Protein AF-A0A5N5L6F2-F1 (afdb_monomer_lite)

Organism: NCBI:txid2182728

Secondary structure (DSSP, 8-state):
-HHHHHHHHHHHHHHHHHHHHHHHHHHIIIIIHHHHHHHHHHHTT---PPP-TTT-SHHHHHHHHHHHHHSPPP--TTSS-TTHHHHHHHHHHHHHHHHHTTTTS---HHHHHHHHHHHHHIIIIISS-HHHHHHHHHHHHHHHHHHHHHHHS-PPTTGGGT---HHHHHHHHHHHHHHHHHHHHHHHHHHHHHTTTTSSS----

Foldseek 3Di:
DPPVVVVVVVVVVVVVVVVVVVVVVLCCVPPVVVVVVQVVCVVVVNHDDDADAFPGCLVVVVVVVVVVVVDDDDDDPPPDDPVLVVLLVVLVVVLVVVVVVVPPHDDDVVVSVVLSVLQSCCCPVLVHGSVLCVLLVVLVVLLVVLVVVVSPDSDHPPVCVVPVDPSNVSNVVSVVVNVVSSVVSVVVVVVCVVVVVPPDDDPDD

InterPro domains:
  IPR001128 Cytochrome P450 [PF00067] (84-196)
  IPR036396 Cytochrome P450 superfamily [SSF48264] (39-197)
  IPR050665 Plant Cytochrome P450 Monooxygenases [PTHR24282] (82-197)

Structure (mmCIF, N/CA/C/O backbone):
data_AF-A0A5N5L6F2-F1
#
_entry.id   AF-A0A5N5L6F2-F1
#
loop_
_atom_site.group_PDB
_atom_site.id
_atom_site.type_symbol
_atom_site.label_atom_id
_atom_site.label_alt_id
_atom_site.label_comp_id
_atom_site.label_asym_id
_atom_site.label_entity_id
_atom_site.label_seq_id
_atom_site.pdbx_PDB_ins_code
_atom_site.Cartn_x
_atom_site.Cartn_y
_atom_site.Cartn_z
_atom_site.occupancy
_atom_site.B_iso_or_equiv
_atom_site.auth_seq_id
_atom_site.auth_comp_id
_atom_site.auth_asym_id
_atom_site.auth_atom_id
_atom_site.pdbx_PDB_model_num
ATOM 1 N N . MET A 1 1 ? 52.010 -8.680 -40.227 1.00 54.84 1 MET A N 1
ATOM 2 C CA . MET A 1 1 ? 50.644 -8.101 -40.242 1.00 54.84 1 MET A CA 1
ATOM 3 C C . MET A 1 1 ? 49.562 -8.990 -39.605 1.00 54.84 1 MET A C 1
ATOM 5 O O . MET A 1 1 ? 48.570 -8.438 -39.156 1.00 54.84 1 MET A O 1
ATOM 9 N N . GLY A 1 2 ? 49.727 -10.319 -39.483 1.00 62.59 2 GLY A N 1
ATOM 10 C CA . GLY A 1 2 ? 48.662 -11.212 -38.972 1.00 62.59 2 GLY A CA 1
ATOM 11 C C . GLY A 1 2 ? 48.321 -11.118 -37.472 1.00 62.59 2 GLY A C 1
ATOM 12 O O . GLY A 1 2 ? 47.179 -11.358 -37.095 1.00 62.59 2 GLY A O 1
ATOM 13 N N . PHE A 1 3 ? 49.266 -10.723 -36.609 1.00 67.12 3 PHE A N 1
ATOM 14 C CA . PHE A 1 3 ? 49.025 -10.667 -35.158 1.00 67.12 3 PHE A CA 1
ATOM 15 C C . PHE A 1 3 ? 48.042 -9.554 -34.759 1.00 67.12 3 PHE A C 1
ATOM 17 O O . PHE A 1 3 ? 47.128 -9.787 -33.974 1.00 67.12 3 PHE A O 1
ATOM 24 N N . GLN A 1 4 ? 48.169 -8.363 -35.353 1.00 70.88 4 GLN A N 1
ATOM 25 C CA . GLN A 1 4 ? 47.254 -7.253 -35.065 1.00 70.88 4 GLN A CA 1
ATOM 26 C C . GLN A 1 4 ? 45.842 -7.489 -35.626 1.00 70.88 4 GLN A C 1
ATOM 28 O O . GLN A 1 4 ? 44.869 -7.120 -34.975 1.00 70.88 4 GLN A O 1
ATOM 33 N N . GLY A 1 5 ? 45.713 -8.169 -36.772 1.00 76.56 5 GLY A N 1
ATOM 34 C CA . GLY A 1 5 ? 44.409 -8.514 -37.354 1.00 76.56 5 GLY A CA 1
ATOM 35 C C . GLY A 1 5 ? 43.570 -9.432 -36.457 1.00 76.56 5 GLY A C 1
ATOM 36 O O . GLY A 1 5 ? 42.387 -9.176 -36.252 1.00 76.56 5 GLY A O 1
ATOM 37 N N . ASN A 1 6 ? 44.186 -10.444 -35.842 1.00 79.62 6 ASN A N 1
ATOM 38 C CA . ASN A 1 6 ? 43.476 -11.378 -34.960 1.00 79.62 6 ASN A CA 1
ATOM 39 C C . ASN A 1 6 ? 43.003 -10.723 -33.655 1.00 79.62 6 ASN A C 1
ATOM 41 O O . ASN A 1 6 ? 41.899 -11.000 -33.190 1.00 79.62 6 ASN A O 1
ATOM 45 N N . VAL A 1 7 ? 43.802 -9.814 -33.087 1.00 84.56 7 VAL A N 1
ATOM 46 C CA . VAL A 1 7 ? 43.409 -9.054 -31.888 1.00 84.56 7 VAL A CA 1
ATOM 47 C C . VAL A 1 7 ? 42.187 -8.184 -32.181 1.00 84.56 7 VAL A C 1
ATOM 49 O O . VAL A 1 7 ? 41.238 -8.168 -31.401 1.00 84.56 7 VAL A O 1
ATOM 52 N N . ILE A 1 8 ? 42.166 -7.519 -33.337 1.00 85.69 8 ILE A N 1
ATOM 53 C CA . ILE A 1 8 ? 41.040 -6.682 -33.762 1.00 85.69 8 ILE A CA 1
ATOM 54 C C . ILE A 1 8 ? 39.755 -7.517 -33.898 1.00 85.69 8 ILE A C 1
ATOM 56 O O . ILE A 1 8 ? 38.715 -7.131 -33.365 1.00 85.69 8 ILE A O 1
ATOM 60 N N . VAL A 1 9 ? 39.824 -8.689 -34.535 1.00 87.56 9 VAL A N 1
ATOM 61 C CA . VAL A 1 9 ? 38.664 -9.584 -34.704 1.00 87.56 9 VAL A CA 1
ATOM 62 C C . VAL A 1 9 ? 38.099 -10.052 -33.357 1.00 87.56 9 VAL A C 1
ATOM 64 O O . VAL A 1 9 ? 36.882 -10.055 -33.174 1.00 87.56 9 VAL A O 1
ATOM 67 N N . LEU A 1 10 ? 38.953 -10.387 -32.385 1.00 88.50 10 LEU A N 1
ATOM 68 C CA . LEU A 1 10 ? 38.513 -10.800 -31.045 1.00 88.50 10 LEU A CA 1
ATOM 69 C C . LEU A 1 10 ? 37.846 -9.655 -30.263 1.00 88.50 10 LEU A C 1
ATOM 71 O O . LEU A 1 10 ? 36.840 -9.867 -29.578 1.00 88.50 10 LEU A O 1
ATOM 75 N N . LEU A 1 11 ? 38.360 -8.429 -30.394 1.00 88.69 11 LEU A N 1
ATOM 76 C CA . LEU A 1 11 ? 37.767 -7.249 -29.759 1.00 88.69 11 LEU A CA 1
ATOM 77 C C . LEU A 1 11 ? 36.388 -6.923 -30.350 1.00 88.69 11 LEU A C 1
ATOM 79 O O . LEU A 1 11 ? 35.429 -6.733 -29.605 1.00 88.69 11 LEU A O 1
ATOM 83 N N . PHE A 1 12 ? 36.246 -6.939 -31.677 1.00 89.69 12 PHE A N 1
ATOM 84 C CA . PHE A 1 12 ? 34.946 -6.725 -32.319 1.00 89.69 12 PHE A CA 1
ATOM 85 C C . PHE A 1 12 ? 33.952 -7.859 -32.043 1.00 89.69 12 PHE A C 1
ATOM 87 O O . PHE A 1 12 ? 32.769 -7.593 -31.823 1.00 89.69 12 PHE A O 1
ATOM 94 N N . GLY A 1 13 ? 34.420 -9.110 -31.996 1.00 90.38 13 GLY A N 1
ATOM 95 C CA . GLY A 1 13 ? 33.593 -10.266 -31.653 1.00 90.38 13 GLY A CA 1
ATOM 96 C C . GLY A 1 13 ? 33.036 -10.182 -30.231 1.00 90.38 13 GLY A C 1
ATOM 97 O O . GLY A 1 13 ? 31.830 -10.319 -30.027 1.00 90.38 13 GLY A O 1
ATOM 98 N N . SER A 1 14 ? 33.888 -9.882 -29.248 1.00 90.81 14 SER A N 1
ATOM 99 C CA . SER A 1 14 ? 33.457 -9.710 -27.852 1.00 90.81 14 SER A CA 1
ATOM 100 C C . SER A 1 14 ? 32.526 -8.506 -27.664 1.00 90.81 14 SER A C 1
ATOM 102 O O . SER A 1 14 ? 31.526 -8.620 -26.951 1.00 90.81 14 SER A O 1
ATOM 104 N N . LEU A 1 15 ? 32.773 -7.392 -28.365 1.00 92.81 15 LEU A N 1
ATOM 105 C CA . LEU A 1 15 ? 31.874 -6.236 -28.382 1.00 92.81 15 LEU A CA 1
ATOM 106 C C . LEU A 1 15 ? 30.501 -6.593 -28.975 1.00 92.81 15 LEU A C 1
ATOM 108 O O . LEU A 1 15 ? 29.476 -6.250 -28.388 1.00 92.81 15 LEU A O 1
ATOM 112 N N . CYS A 1 16 ? 30.458 -7.325 -30.093 1.00 92.25 16 CYS A N 1
ATOM 113 C CA . CYS A 1 16 ? 29.203 -7.786 -30.691 1.00 92.25 16 CYS A CA 1
ATOM 114 C C . CYS A 1 16 ? 28.422 -8.707 -29.750 1.00 92.25 16 CYS A C 1
ATOM 116 O O . CYS A 1 16 ? 27.218 -8.522 -29.584 1.00 92.25 16 CYS A O 1
ATOM 118 N N . ILE A 1 17 ? 29.088 -9.661 -29.092 1.00 92.12 17 ILE A N 1
ATOM 119 C CA . ILE A 1 17 ? 28.448 -10.555 -28.113 1.00 92.12 17 ILE A CA 1
ATOM 120 C C . ILE A 1 17 ? 27.887 -9.756 -26.926 1.00 92.12 17 ILE A C 1
ATOM 122 O O . ILE A 1 17 ? 26.776 -10.014 -26.463 1.00 92.12 17 ILE A O 1
ATOM 126 N N . TYR A 1 18 ? 28.611 -8.742 -26.448 1.00 92.75 18 TYR A N 1
ATOM 127 C CA . TYR A 1 18 ? 28.122 -7.865 -25.385 1.00 92.75 18 TYR A CA 1
ATOM 128 C C . TYR A 1 18 ? 26.887 -7.054 -25.824 1.00 92.75 18 TYR A C 1
ATOM 130 O O . TYR A 1 18 ? 25.905 -6.944 -25.080 1.00 92.75 18 TYR A O 1
ATOM 138 N N . LEU A 1 19 ? 26.887 -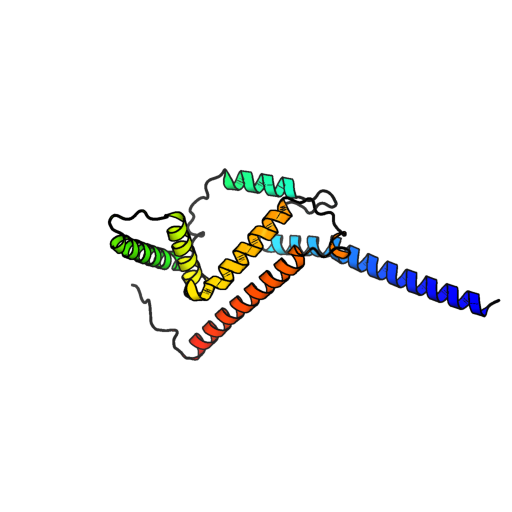6.521 -27.049 1.00 89.19 19 LEU A N 1
ATOM 139 C CA . LEU A 1 19 ? 25.753 -5.777 -27.605 1.00 89.19 19 LEU A CA 1
ATOM 140 C C . LEU A 1 19 ? 24.517 -6.664 -27.799 1.00 89.19 19 LEU A C 1
ATOM 142 O O . LEU A 1 19 ? 23.418 -6.271 -27.411 1.00 89.19 19 LEU A O 1
ATOM 146 N N . THR A 1 20 ? 24.674 -7.879 -28.322 1.00 89.38 20 THR A N 1
ATOM 147 C CA . THR A 1 20 ? 23.545 -8.809 -28.484 1.00 89.38 20 THR A CA 1
ATOM 148 C C . THR A 1 20 ? 22.993 -9.254 -27.132 1.00 89.38 20 THR A C 1
ATOM 150 O O . THR A 1 20 ? 21.780 -9.229 -26.928 1.00 89.38 20 THR A O 1
ATOM 153 N N . PHE A 1 21 ? 23.855 -9.560 -26.159 1.00 90.06 21 PHE A N 1
ATOM 154 C CA . PHE A 1 21 ? 23.428 -9.911 -24.804 1.00 90.06 21 PHE A CA 1
ATOM 155 C C . PHE A 1 21 ? 22.657 -8.774 -24.119 1.00 90.06 21 PHE A C 1
ATOM 157 O O . PHE A 1 21 ? 21.609 -8.993 -23.498 1.00 90.06 21 PHE A O 1
ATOM 164 N N . THR A 1 22 ? 23.145 -7.536 -24.238 1.00 81.75 22 THR A N 1
ATOM 165 C CA . THR A 1 22 ? 22.454 -6.369 -23.676 1.00 81.75 22 THR A CA 1
ATOM 166 C C . THR A 1 22 ? 21.123 -6.104 -24.379 1.00 81.75 22 THR A C 1
ATOM 168 O O . THR A 1 22 ? 20.143 -5.821 -23.684 1.00 81.75 22 THR A O 1
ATOM 171 N N . LEU A 1 23 ? 21.051 -6.267 -25.704 1.00 85.25 23 LEU A N 1
ATOM 172 C CA . LEU A 1 23 ? 19.820 -6.145 -26.488 1.00 85.25 23 LEU A CA 1
ATOM 173 C C . LEU A 1 23 ? 18.776 -7.184 -26.061 1.00 85.25 23 LEU A C 1
ATOM 175 O O . LEU A 1 23 ? 17.636 -6.818 -25.784 1.00 85.25 23 LEU A O 1
ATOM 179 N N . VAL A 1 24 ? 19.170 -8.452 -25.905 1.00 88.00 24 VAL A N 1
ATOM 180 C CA . VAL A 1 24 ? 18.284 -9.526 -25.425 1.00 88.00 24 VAL A CA 1
ATOM 181 C C . VAL A 1 24 ? 17.752 -9.213 -24.026 1.00 88.00 24 VAL A C 1
ATOM 183 O O . VAL A 1 24 ? 16.548 -9.313 -23.788 1.00 88.00 24 VAL A O 1
ATOM 186 N N . LYS A 1 25 ? 18.604 -8.749 -23.099 1.00 81.62 25 LYS A N 1
ATOM 187 C CA . LYS A 1 25 ? 18.148 -8.316 -21.764 1.00 81.62 25 LYS A CA 1
ATOM 188 C C . LYS A 1 25 ? 17.168 -7.146 -21.829 1.00 81.62 25 LYS A C 1
ATOM 190 O O . LYS A 1 25 ? 16.233 -7.093 -21.030 1.00 81.62 25 LYS A O 1
ATOM 195 N N . VAL A 1 26 ? 17.388 -6.194 -22.734 1.00 79.06 26 VAL A N 1
ATOM 196 C CA . VAL A 1 26 ? 16.489 -5.051 -22.932 1.00 79.06 26 VAL A CA 1
ATOM 197 C C . VAL A 1 26 ? 15.146 -5.518 -23.490 1.00 79.06 26 VAL A C 1
ATOM 199 O O . VAL A 1 26 ? 14.122 -5.157 -22.919 1.00 79.06 26 VAL A O 1
ATOM 202 N N . LEU A 1 27 ? 15.136 -6.375 -24.513 1.00 81.69 27 LEU A N 1
ATOM 203 C CA . LEU A 1 27 ? 13.916 -6.952 -25.085 1.00 81.69 27 LEU A CA 1
ATOM 204 C C . LEU A 1 27 ? 13.139 -7.782 -24.056 1.00 81.69 27 LEU A C 1
ATOM 206 O O . LEU A 1 27 ? 11.934 -7.602 -23.907 1.00 81.69 27 LEU A O 1
ATOM 210 N N . TYR A 1 28 ? 13.817 -8.618 -23.267 1.00 82.19 28 TYR A N 1
ATOM 211 C CA . TYR A 1 28 ? 13.185 -9.370 -22.180 1.00 82.19 28 TYR A CA 1
ATOM 212 C C . TYR A 1 28 ? 12.548 -8.438 -21.133 1.00 82.19 28 TYR A C 1
ATOM 214 O O . TYR A 1 28 ? 11.396 -8.612 -20.724 1.00 82.19 28 TYR A O 1
ATOM 222 N N . LYS A 1 29 ? 13.271 -7.395 -20.711 1.00 74.81 29 LYS A N 1
ATOM 223 C CA . LYS A 1 29 ? 12.763 -6.443 -19.717 1.00 74.81 29 LYS A CA 1
ATOM 224 C C . LYS A 1 29 ? 11.588 -5.616 -20.255 1.00 74.81 29 LYS A C 1
ATOM 226 O O . LYS A 1 29 ? 10.628 -5.401 -19.524 1.00 74.81 29 LYS A O 1
ATOM 231 N N . LEU A 1 30 ? 11.662 -5.164 -21.508 1.00 73.19 30 LEU A N 1
ATOM 232 C CA . LEU A 1 30 ? 10.665 -4.278 -22.117 1.00 73.19 30 LEU A CA 1
ATOM 233 C C . LEU A 1 30 ? 9.443 -5.005 -22.680 1.00 73.19 30 LEU A C 1
ATOM 235 O O . LEU A 1 30 ? 8.374 -4.412 -22.696 1.00 73.19 30 LEU A O 1
ATOM 239 N N . TRP A 1 31 ? 9.580 -6.250 -23.138 1.00 74.88 31 TRP A N 1
ATOM 240 C CA . TRP A 1 31 ? 8.502 -6.971 -23.821 1.00 74.88 31 TRP A CA 1
ATOM 241 C C . TRP A 1 31 ? 7.963 -8.133 -22.985 1.00 74.88 31 TRP A C 1
ATOM 243 O O . TRP A 1 31 ? 6.758 -8.242 -22.771 1.00 74.88 31 TRP A O 1
ATOM 253 N N . TRP A 1 32 ? 8.842 -8.983 -22.449 1.00 79.75 32 TRP A N 1
ATOM 254 C CA . TRP A 1 32 ? 8.415 -10.193 -21.737 1.00 79.75 32 TRP A CA 1
ATOM 255 C C . TRP A 1 32 ? 7.831 -9.890 -20.353 1.00 79.75 32 TRP A C 1
ATOM 257 O O . TRP A 1 32 ? 6.771 -10.394 -19.986 1.00 79.75 32 TRP A O 1
ATOM 267 N N . THR A 1 33 ? 8.507 -9.036 -19.582 1.00 80.38 33 THR A N 1
ATOM 268 C CA . THR A 1 33 ? 8.093 -8.672 -18.214 1.00 80.38 33 THR A CA 1
ATOM 269 C C . THR A 1 33 ? 6.681 -8.068 -18.142 1.00 80.38 33 THR A C 1
ATOM 271 O O . THR A 1 33 ? 5.890 -8.560 -17.332 1.00 80.38 33 THR A O 1
ATOM 274 N N . PRO A 1 34 ? 6.312 -7.057 -18.961 1.00 78.44 34 PRO A N 1
ATOM 275 C CA . PRO A 1 34 ? 4.969 -6.481 -18.895 1.00 78.44 34 PRO A CA 1
ATOM 276 C C . PRO A 1 34 ? 3.882 -7.466 -19.333 1.00 78.44 34 PRO A C 1
ATOM 278 O O . PRO A 1 34 ? 2.866 -7.560 -18.653 1.00 78.44 34 PRO A O 1
ATOM 281 N N . ILE A 1 35 ? 4.102 -8.251 -20.394 1.00 81.75 35 ILE A N 1
ATOM 282 C CA . ILE A 1 35 ? 3.116 -9.239 -20.867 1.00 81.75 35 ILE A CA 1
ATOM 283 C C . ILE A 1 35 ? 2.887 -10.327 -19.817 1.00 81.75 35 ILE A C 1
ATOM 285 O O . ILE A 1 35 ? 1.746 -10.678 -19.517 1.00 81.75 35 ILE A O 1
ATOM 289 N N . ARG A 1 36 ? 3.962 -10.832 -19.202 1.00 86.56 36 ARG A N 1
ATOM 290 C CA . ARG A 1 36 ? 3.856 -11.813 -18.119 1.00 86.56 36 ARG A CA 1
ATOM 291 C C . ARG A 1 36 ? 3.060 -11.257 -16.937 1.00 86.56 36 ARG A C 1
ATOM 293 O O . ARG A 1 36 ? 2.213 -11.967 -16.402 1.00 86.56 36 ARG A O 1
ATOM 300 N N . MET A 1 37 ? 3.325 -10.013 -16.534 1.00 81.88 37 MET A N 1
ATOM 301 C CA . MET A 1 37 ? 2.593 -9.368 -15.441 1.00 81.88 37 MET A CA 1
ATOM 302 C C . MET A 1 37 ? 1.118 -9.163 -15.798 1.00 81.88 37 MET A C 1
ATOM 304 O O . MET A 1 37 ? 0.249 -9.447 -14.982 1.00 81.88 37 MET A O 1
ATOM 308 N N . GLN A 1 38 ? 0.822 -8.744 -17.029 1.00 83.56 38 GLN A N 1
ATOM 309 C CA . GLN A 1 38 ? -0.548 -8.551 -17.497 1.00 83.56 38 GLN A CA 1
ATOM 310 C C . GLN A 1 38 ? -1.343 -9.863 -17.483 1.00 83.56 38 GLN A C 1
ATOM 312 O O . GLN A 1 38 ? -2.466 -9.886 -16.987 1.00 83.56 38 GLN A O 1
ATOM 317 N N . ASN A 1 39 ? -0.752 -10.964 -17.955 1.00 86.12 39 ASN A N 1
ATOM 318 C CA . ASN A 1 39 ? -1.389 -12.282 -17.912 1.00 86.12 39 ASN A CA 1
ATOM 319 C C . ASN A 1 39 ? -1.604 -12.764 -16.470 1.00 86.12 39 ASN A C 1
ATOM 321 O O . ASN A 1 39 ? -2.665 -13.297 -16.151 1.00 86.12 39 ASN A O 1
ATOM 325 N N . PHE A 1 40 ? -0.625 -12.537 -15.588 1.00 88.31 40 PHE A N 1
ATOM 326 C CA . PHE A 1 40 ? -0.747 -12.858 -14.166 1.00 88.31 40 PHE A CA 1
ATOM 327 C C . PHE A 1 40 ? -1.893 -12.076 -13.505 1.00 88.31 40 PHE A C 1
ATOM 329 O O . PHE A 1 40 ? -2.766 -12.678 -12.889 1.00 88.31 40 PHE A O 1
ATOM 336 N N . MET A 1 41 ? -1.963 -10.758 -13.695 1.00 86.19 41 MET A N 1
ATOM 337 C CA . MET A 1 41 ? -3.049 -9.929 -13.156 1.00 86.19 41 MET A CA 1
ATOM 338 C C . MET A 1 41 ? -4.414 -10.306 -13.749 1.00 86.19 41 MET A C 1
ATOM 340 O O . MET A 1 41 ? -5.398 -10.400 -13.018 1.00 86.19 41 MET A O 1
ATOM 344 N N . ALA A 1 42 ? -4.472 -10.612 -15.050 1.00 86.88 42 ALA A N 1
ATOM 345 C CA . ALA A 1 42 ? -5.697 -11.065 -15.703 1.00 86.88 42 ALA A CA 1
ATOM 346 C C . ALA A 1 42 ? -6.202 -12.398 -15.127 1.00 86.88 42 ALA A C 1
ATOM 348 O O . ALA A 1 42 ? -7.413 -12.574 -14.992 1.00 86.88 42 ALA A O 1
ATOM 349 N N . SER A 1 43 ? -5.293 -13.301 -14.734 1.00 89.56 43 SER A N 1
ATOM 350 C CA . SER A 1 43 ? -5.651 -14.544 -14.035 1.00 89.56 43 SER A CA 1
ATOM 351 C C . SER A 1 43 ? -6.234 -14.297 -12.638 1.00 89.56 43 SER A C 1
ATOM 353 O O . SER A 1 43 ? -7.045 -15.086 -12.168 1.00 89.56 43 SER A O 1
ATOM 355 N N . GLN A 1 44 ? -5.900 -13.163 -12.013 1.00 90.06 44 GLN A N 1
ATOM 356 C CA . GLN A 1 44 ? -6.486 -12.701 -10.750 1.00 90.06 44 GLN A CA 1
ATOM 357 C C . GLN A 1 44 ? -7.769 -11.872 -10.950 1.00 90.06 44 GLN A C 1
ATOM 359 O O . GLN A 1 44 ? -8.257 -11.251 -10.012 1.00 90.06 44 GLN A O 1
ATOM 364 N N . GLY A 1 45 ? -8.308 -11.811 -12.174 1.00 87.25 45 GLY A N 1
ATOM 365 C CA . GLY A 1 45 ? -9.495 -11.013 -12.500 1.00 87.25 45 GLY A CA 1
ATOM 366 C C . GLY A 1 45 ? -9.231 -9.510 -12.643 1.00 87.25 45 GLY A C 1
ATOM 367 O O . GLY A 1 45 ? -10.148 -8.756 -12.963 1.00 87.25 45 GLY A O 1
ATOM 368 N N . ILE A 1 46 ? -7.985 -9.058 -12.476 1.00 85.19 46 ILE A N 1
ATOM 369 C CA . ILE A 1 46 ? -7.601 -7.651 -12.596 1.00 85.19 46 ILE A CA 1
ATOM 370 C C . ILE A 1 46 ? -7.237 -7.380 -14.056 1.00 85.19 46 ILE A C 1
ATOM 372 O O . ILE A 1 46 ? -6.109 -7.605 -14.499 1.00 85.19 46 ILE A O 1
ATOM 376 N N . ARG A 1 47 ? -8.217 -6.910 -14.831 1.00 81.25 47 ARG A N 1
ATOM 377 C CA . ARG A 1 47 ? -8.021 -6.546 -16.240 1.00 81.25 47 ARG A CA 1
ATOM 378 C C . ARG A 1 47 ? -7.761 -5.051 -16.365 1.00 81.25 47 ARG A C 1
ATOM 380 O O . ARG A 1 47 ? -8.590 -4.234 -15.984 1.00 81.25 47 ARG A O 1
ATOM 387 N N . GLY A 1 48 ? -6.598 -4.715 -16.912 1.00 79.56 48 GLY A N 1
ATOM 388 C CA . GLY A 1 48 ? -6.231 -3.355 -17.291 1.00 79.56 48 GLY A CA 1
ATOM 389 C C . GLY A 1 48 ? -6.262 -3.149 -18.810 1.00 79.56 48 GLY A C 1
ATOM 390 O O . GLY A 1 48 ? -6.496 -4.100 -19.562 1.00 79.56 48 GLY A O 1
ATOM 391 N N . PRO A 1 49 ? -5.988 -1.920 -19.273 1.00 80.62 49 PRO A N 1
ATOM 392 C CA . PRO A 1 49 ? -5.834 -1.631 -20.693 1.00 80.62 49 PRO A CA 1
ATOM 393 C C . PRO A 1 49 ? -4.660 -2.426 -21.278 1.00 80.62 49 PRO A C 1
ATOM 395 O O . PRO A 1 49 ? -3.703 -2.757 -20.573 1.00 80.62 49 PRO A O 1
ATOM 398 N N . SER A 1 50 ? -4.711 -2.728 -22.577 1.00 72.19 50 SER A N 1
ATOM 399 C CA . SER A 1 50 ? -3.622 -3.448 -23.245 1.00 72.19 50 SER A CA 1
ATOM 400 C C . SER A 1 50 ? -2.312 -2.656 -23.191 1.00 72.19 50 SER A C 1
ATOM 402 O O . SER A 1 50 ? -2.311 -1.440 -23.407 1.00 72.19 50 SER A O 1
ATOM 404 N N . TYR A 1 51 ? -1.188 -3.336 -22.955 1.00 68.12 51 TYR A N 1
ATOM 405 C CA . TYR A 1 51 ? 0.128 -2.703 -23.013 1.00 68.12 51 TYR A CA 1
ATOM 406 C C . TYR A 1 51 ? 0.431 -2.172 -24.432 1.00 68.12 51 TYR A C 1
ATOM 408 O O . TYR A 1 51 ? 0.365 -2.926 -25.403 1.00 68.12 51 TYR A O 1
ATOM 416 N N . ARG A 1 52 ? 0.792 -0.883 -24.561 1.00 68.25 52 ARG A N 1
ATOM 417 C CA . ARG A 1 52 ? 1.221 -0.239 -25.823 1.00 68.25 52 ARG A CA 1
ATOM 418 C C . ARG A 1 52 ? 2.602 0.412 -25.679 1.00 68.25 52 ARG A C 1
ATOM 420 O O . ARG A 1 52 ? 2.851 1.150 -24.726 1.00 68.25 52 ARG A O 1
ATOM 427 N N . PHE A 1 53 ? 3.490 0.166 -26.646 1.00 61.38 53 PHE A N 1
ATOM 428 C CA . PHE A 1 53 ? 4.856 0.705 -26.666 1.00 61.38 53 PHE A CA 1
ATOM 429 C C . PHE A 1 53 ? 4.884 2.204 -27.056 1.00 61.38 53 PHE A C 1
ATOM 431 O O . PHE A 1 53 ? 4.038 2.686 -27.809 1.00 61.38 53 PHE A O 1
ATOM 438 N N . VAL A 1 54 ? 5.873 2.941 -26.537 1.00 55.06 54 VAL A N 1
ATOM 439 C CA . VAL A 1 54 ? 6.182 4.378 -26.766 1.00 55.06 54 VAL A CA 1
ATOM 440 C C . VAL A 1 54 ? 5.194 5.405 -26.199 1.00 55.06 54 VAL A C 1
ATOM 442 O O . VAL A 1 54 ? 5.639 6.346 -25.550 1.00 55.06 54 VAL A O 1
ATOM 445 N N . HIS A 1 55 ? 3.884 5.247 -26.394 1.00 58.00 55 HIS A N 1
ATOM 446 C CA . HIS A 1 55 ? 2.904 6.286 -26.022 1.00 58.00 55 HIS A CA 1
ATOM 447 C C . HIS A 1 55 ? 2.198 6.035 -24.678 1.00 58.00 55 HIS A C 1
ATOM 449 O O . HIS A 1 55 ? 1.575 6.949 -24.139 1.00 58.00 55 HIS A O 1
ATOM 455 N N . GLY A 1 56 ? 2.356 4.828 -24.114 1.00 66.50 56 GLY A N 1
ATOM 456 C CA . GLY A 1 56 ? 1.801 4.425 -22.819 1.00 66.50 56 GLY A CA 1
ATOM 457 C C . GLY A 1 56 ? 0.267 4.388 -22.773 1.00 66.50 56 GLY A C 1
ATOM 458 O O . GLY A 1 56 ? -0.421 4.939 -23.628 1.00 66.50 56 GLY A O 1
ATOM 459 N N . SER A 1 57 ? -0.288 3.739 -21.747 1.00 70.69 57 SER A N 1
ATOM 460 C CA . SER A 1 57 ? -1.746 3.633 -21.536 1.00 70.69 57 SER A CA 1
ATOM 461 C C . SER A 1 57 ? -2.279 4.679 -20.547 1.00 70.69 57 SER A C 1
ATOM 463 O O . SER A 1 57 ? -3.412 4.583 -20.085 1.00 70.69 57 SER A O 1
ATOM 465 N N . THR A 1 58 ? -1.478 5.686 -20.184 1.00 72.88 58 THR A N 1
ATOM 466 C CA . THR A 1 58 ? -1.793 6.617 -19.086 1.00 72.88 58 THR A CA 1
ATOM 467 C C . THR A 1 58 ? -3.112 7.357 -19.300 1.00 72.88 58 THR A C 1
ATOM 469 O O . THR A 1 58 ? -3.881 7.510 -18.357 1.00 72.88 58 THR A O 1
ATOM 472 N N . LYS A 1 59 ? -3.417 7.764 -20.540 1.00 75.06 59 LYS A N 1
ATOM 473 C CA . LYS A 1 59 ? -4.686 8.433 -20.873 1.00 75.06 59 LYS A CA 1
ATOM 474 C C . LYS A 1 59 ? -5.894 7.522 -20.654 1.00 75.06 59 LYS A C 1
ATOM 476 O O . LYS A 1 59 ? -6.884 7.965 -20.084 1.00 75.06 59 LYS A O 1
ATOM 481 N N . GLU A 1 60 ? -5.795 6.258 -21.063 1.00 82.94 60 GLU A N 1
ATOM 482 C CA . GLU A 1 60 ? -6.848 5.256 -20.861 1.00 82.94 60 GLU A CA 1
ATOM 483 C C . GLU A 1 60 ? -7.046 4.991 -19.364 1.00 82.94 60 GLU A C 1
ATOM 485 O O . GLU A 1 60 ? -8.171 5.036 -18.877 1.00 82.94 60 GLU A O 1
ATOM 490 N N . VAL A 1 61 ? -5.952 4.823 -18.610 1.00 79.88 61 VAL A N 1
ATOM 491 C CA . VAL A 1 61 ? -5.981 4.658 -17.145 1.00 79.88 61 VAL A CA 1
ATOM 492 C C . VAL A 1 61 ? -6.632 5.859 -16.455 1.00 79.88 61 VAL A C 1
ATOM 494 O O . VAL A 1 61 ? -7.478 5.678 -15.582 1.00 79.88 61 VAL A O 1
ATOM 497 N N . MET A 1 62 ? -6.284 7.085 -16.855 1.00 78.94 62 MET A N 1
ATOM 498 C CA . MET A 1 62 ? -6.894 8.301 -16.311 1.00 78.94 62 MET A CA 1
ATOM 499 C C . MET A 1 62 ? -8.385 8.403 -16.655 1.00 78.94 62 MET A C 1
ATOM 501 O O . MET A 1 62 ? -9.174 8.782 -15.792 1.00 78.94 62 MET A O 1
ATOM 505 N N . ALA A 1 63 ? -8.783 8.043 -17.879 1.00 84.56 63 ALA A N 1
ATOM 506 C CA . ALA A 1 63 ? -10.184 8.035 -18.294 1.00 84.56 63 ALA A CA 1
ATOM 507 C C . ALA A 1 63 ? -11.005 7.009 -17.498 1.00 84.56 63 ALA A C 1
ATOM 509 O O . ALA A 1 63 ? -12.035 7.371 -16.932 1.00 84.56 63 ALA A O 1
ATOM 510 N N . MET A 1 64 ? -10.506 5.775 -17.360 1.00 83.50 64 MET A N 1
ATOM 511 C CA . MET A 1 64 ? -11.141 4.740 -16.535 1.00 83.50 64 MET A CA 1
ATOM 512 C C . MET A 1 64 ? -11.243 5.166 -15.068 1.00 83.50 64 MET A C 1
ATOM 514 O O . MET A 1 64 ? -12.288 4.986 -14.451 1.00 83.50 64 MET A O 1
ATOM 518 N N . LYS A 1 65 ? -10.194 5.788 -14.508 1.00 82.12 65 LYS A N 1
ATOM 519 C CA . LYS A 1 65 ? -10.231 6.335 -13.143 1.00 82.12 65 LYS A CA 1
ATOM 520 C C . LYS A 1 65 ? -11.319 7.399 -13.001 1.00 82.12 65 LYS A C 1
ATOM 522 O O . LYS A 1 65 ? -12.070 7.368 -12.032 1.00 82.12 65 LYS A O 1
ATOM 527 N N . LYS A 1 66 ? -11.409 8.332 -13.953 1.00 86.62 66 LYS A N 1
ATOM 528 C CA . LYS A 1 66 ? -12.424 9.394 -13.944 1.00 86.62 66 LYS A CA 1
ATOM 529 C C . LYS A 1 66 ? -13.837 8.815 -14.005 1.00 86.62 66 LYS A C 1
ATOM 531 O O . LYS A 1 66 ? -14.701 9.266 -13.263 1.00 86.62 66 LYS A O 1
ATOM 536 N N . GLU A 1 67 ? -14.062 7.811 -14.847 1.00 88.31 67 GLU A N 1
ATOM 537 C CA . GLU A 1 67 ? -15.353 7.124 -14.947 1.00 88.31 67 GLU A CA 1
ATOM 538 C C . GLU A 1 67 ? -15.704 6.374 -13.655 1.00 88.31 67 GLU A C 1
ATOM 540 O O . GLU A 1 67 ? -16.820 6.499 -13.155 1.00 88.31 67 GLU A O 1
ATOM 545 N N . ALA A 1 68 ? -14.746 5.639 -13.086 1.00 83.44 68 ALA A N 1
ATOM 546 C CA . ALA A 1 68 ? -14.935 4.912 -11.836 1.00 83.44 68 ALA A CA 1
ATOM 547 C C . ALA A 1 68 ? -15.244 5.855 -10.665 1.00 83.44 68 ALA A C 1
ATOM 549 O O . ALA A 1 68 ? -16.103 5.546 -9.853 1.00 83.44 68 ALA A O 1
ATOM 550 N N . MET A 1 69 ? -14.590 7.020 -10.600 1.00 83.25 69 MET A N 1
ATOM 551 C CA . MET A 1 69 ? -14.860 8.032 -9.572 1.00 83.25 69 MET A CA 1
ATOM 552 C C . MET A 1 69 ? -16.189 8.766 -9.784 1.00 83.25 69 MET A C 1
ATOM 554 O O . MET A 1 69 ? -16.766 9.260 -8.821 1.00 83.25 69 MET A O 1
ATOM 558 N N . ALA A 1 70 ? -16.681 8.850 -11.022 1.00 87.75 70 ALA A N 1
ATOM 559 C CA . ALA A 1 70 ? -17.976 9.458 -11.319 1.00 87.75 70 ALA A CA 1
ATOM 560 C C . ALA A 1 70 ? -19.159 8.560 -10.919 1.00 87.75 70 ALA A C 1
ATOM 562 O O . ALA A 1 70 ? -20.269 9.056 -10.731 1.00 87.75 70 ALA A O 1
ATOM 563 N N . LYS A 1 71 ? -18.939 7.245 -10.796 1.00 84.25 71 LYS A N 1
ATOM 564 C CA . LYS A 1 71 ? -19.959 6.278 -10.384 1.00 84.25 71 LYS A CA 1
ATOM 565 C C . LYS A 1 71 ? -19.856 6.035 -8.871 1.00 84.25 71 LYS A C 1
ATOM 567 O O . LYS A 1 71 ? -18.783 5.660 -8.402 1.00 84.25 71 LYS A O 1
ATOM 572 N N . PRO A 1 72 ? -20.938 6.206 -8.090 1.00 73.31 72 PRO A N 1
ATOM 573 C CA . PRO A 1 72 ? -20.914 5.859 -6.674 1.00 73.31 72 PRO A CA 1
ATOM 574 C C . PRO A 1 72 ? -20.673 4.353 -6.511 1.00 73.31 72 PRO A C 1
ATOM 576 O O . PRO A 1 72 ? -21.268 3.535 -7.215 1.00 73.31 72 PRO A O 1
ATOM 579 N N . MET A 1 73 ? -19.784 3.980 -5.591 1.00 70.44 73 MET A N 1
ATOM 580 C CA . MET A 1 73 ? -19.485 2.577 -5.306 1.00 70.44 73 MET A CA 1
ATOM 581 C C . MET A 1 73 ? -20.714 1.910 -4.675 1.00 70.44 73 MET A C 1
ATOM 583 O O . MET A 1 73 ? -21.241 2.387 -3.672 1.00 70.44 73 MET A O 1
ATOM 587 N N . THR A 1 74 ? -21.186 0.807 -5.255 1.00 68.94 74 THR A N 1
ATOM 588 C CA . THR A 1 74 ? -22.344 0.072 -4.729 1.00 68.94 74 THR A CA 1
ATOM 589 C C . THR A 1 74 ? -21.951 -0.676 -3.459 1.00 68.94 74 THR A C 1
ATOM 591 O O . THR A 1 74 ? -21.050 -1.509 -3.514 1.00 68.94 74 THR A O 1
ATOM 594 N N . LEU A 1 75 ? -22.627 -0.429 -2.336 1.00 63.72 75 LEU A N 1
ATOM 595 C CA . LEU A 1 75 ? -22.390 -1.140 -1.077 1.00 63.72 75 LEU A CA 1
ATOM 596 C C . LEU A 1 75 ? -22.916 -2.586 -1.191 1.00 63.72 75 LEU A C 1
ATOM 598 O O . LEU A 1 75 ? -24.114 -2.824 -1.082 1.00 63.72 75 LEU A O 1
ATOM 602 N N . SER A 1 76 ? -22.038 -3.554 -1.463 1.00 66.06 76 SER A N 1
ATOM 603 C CA . SER A 1 76 ? -22.373 -4.983 -1.506 1.00 66.06 76 SER A CA 1
ATOM 604 C C . SER A 1 76 ? -21.774 -5.732 -0.316 1.00 66.06 76 SER A C 1
ATOM 606 O O . SER A 1 76 ? -20.727 -5.350 0.211 1.00 66.06 76 SER A O 1
ATOM 608 N N . HIS A 1 77 ? -22.411 -6.838 0.077 1.00 60.03 77 HIS A N 1
ATOM 609 C CA . HIS A 1 77 ? -22.021 -7.666 1.227 1.00 60.03 77 HIS A CA 1
ATOM 610 C C . HIS A 1 77 ? -20.617 -8.297 1.132 1.00 60.03 77 HIS A C 1
ATOM 612 O O . HIS A 1 77 ? -20.136 -8.845 2.118 1.00 60.03 77 HIS A O 1
ATOM 618 N N . ASN A 1 78 ? -19.946 -8.198 -0.020 1.00 61.28 78 ASN A N 1
ATOM 619 C CA . ASN A 1 78 ? -18.596 -8.723 -0.239 1.00 61.28 78 ASN A CA 1
ATOM 620 C C . ASN A 1 78 ? -17.493 -7.663 -0.076 1.00 61.28 78 ASN A C 1
ATOM 622 O O . ASN A 1 78 ? -16.316 -8.000 -0.159 1.00 61.28 78 ASN A O 1
ATOM 626 N N . ILE A 1 79 ? -17.852 -6.385 0.104 1.00 61.59 79 ILE A N 1
ATOM 627 C CA . ILE A 1 79 ? -16.875 -5.284 0.176 1.00 61.59 79 ILE A CA 1
ATOM 628 C C . ILE A 1 79 ? -16.211 -5.220 1.551 1.00 61.59 79 ILE A C 1
ATOM 630 O O . ILE A 1 79 ? -15.026 -4.909 1.638 1.00 61.59 79 ILE A O 1
ATOM 634 N N . PHE A 1 80 ? -16.952 -5.550 2.610 1.00 63.00 80 PHE A N 1
ATOM 635 C CA . PHE A 1 80 ? -16.444 -5.547 3.976 1.00 63.00 80 PHE A CA 1
ATOM 636 C C . PHE A 1 80 ? -16.444 -6.975 4.528 1.00 63.00 80 PHE A C 1
ATOM 638 O O . PHE A 1 80 ? -17.517 -7.563 4.690 1.00 63.00 80 PHE A O 1
ATOM 645 N N . PRO A 1 81 ? -15.268 -7.556 4.832 1.00 66.12 81 PRO A N 1
ATOM 646 C CA . PRO A 1 81 ? -15.186 -8.772 5.628 1.00 66.12 81 PRO A CA 1
ATOM 647 C C . PRO A 1 81 ? -15.991 -8.582 6.916 1.00 66.12 81 PRO A C 1
ATOM 649 O O . PRO A 1 81 ? -15.866 -7.544 7.563 1.00 66.12 81 PRO A O 1
ATOM 652 N N . LYS A 1 82 ? -16.799 -9.572 7.315 1.00 67.81 82 LYS A N 1
ATOM 653 C CA . LYS A 1 82 ? -17.674 -9.472 8.502 1.00 67.81 82 LYS A CA 1
ATOM 654 C C . LYS A 1 82 ? -16.932 -9.032 9.775 1.00 67.81 82 LYS A C 1
ATOM 656 O O . LYS A 1 82 ? -17.512 -8.330 10.591 1.00 67.81 82 LYS A O 1
ATOM 661 N N . GLY A 1 83 ? -15.646 -9.371 9.901 1.00 73.94 83 GLY A N 1
ATOM 662 C CA . GLY A 1 83 ? -14.792 -8.956 11.019 1.00 73.94 83 GLY A CA 1
ATOM 663 C C . GLY A 1 83 ? -14.379 -7.477 11.034 1.00 73.94 83 GLY A C 1
ATOM 664 O O . GLY A 1 83 ? -13.865 -7.020 12.043 1.00 73.94 83 GLY A O 1
ATOM 665 N N . MET A 1 84 ? -14.599 -6.702 9.963 1.00 83.38 84 MET A N 1
ATOM 666 C CA . MET A 1 84 ? -14.290 -5.262 9.959 1.00 83.38 84 MET A CA 1
ATOM 667 C C . MET A 1 84 ? -15.348 -4.419 10.670 1.00 83.38 84 MET A C 1
ATOM 669 O O . MET A 1 84 ? -15.010 -3.404 11.264 1.00 83.38 84 MET A O 1
ATOM 673 N N . ILE A 1 85 ? -16.621 -4.814 10.599 1.00 85.38 85 ILE A N 1
ATOM 674 C CA . ILE A 1 85 ? -17.737 -4.045 11.166 1.00 85.38 85 ILE A CA 1
ATOM 675 C C . ILE A 1 85 ? -17.563 -3.779 12.674 1.00 85.38 85 ILE A C 1
ATOM 677 O O . ILE A 1 85 ? -17.667 -2.614 13.058 1.00 85.38 85 ILE A O 1
ATOM 681 N N . PRO A 1 86 ? -17.272 -4.779 13.532 1.00 88.19 86 PRO A N 1
ATOM 682 C CA . PRO A 1 86 ? -17.085 -4.521 14.961 1.00 88.19 86 PRO A CA 1
ATOM 683 C C . PRO A 1 86 ? -15.899 -3.585 15.241 1.00 88.19 86 PRO A C 1
ATOM 685 O O . PRO A 1 86 ? -16.026 -2.671 16.048 1.00 88.19 86 PRO A O 1
ATOM 688 N N . GLU A 1 87 ? -14.790 -3.725 14.510 1.00 88.06 87 GLU A N 1
ATOM 689 C CA . GLU A 1 87 ? -13.628 -2.829 14.638 1.00 88.06 87 GLU A CA 1
ATOM 690 C C . GLU A 1 87 ? -13.946 -1.389 14.209 1.00 88.06 87 GLU A C 1
ATOM 692 O O . GLU A 1 87 ? -13.449 -0.431 14.801 1.00 88.06 87 GLU A O 1
ATOM 697 N N . MET A 1 88 ? -14.804 -1.215 13.198 1.00 89.50 88 MET A N 1
ATOM 698 C CA . MET A 1 88 ? -15.297 0.104 12.798 1.00 89.50 88 MET A CA 1
ATOM 699 C C . MET A 1 88 ? -16.146 0.743 13.897 1.00 89.50 88 MET A C 1
ATOM 701 O O . MET A 1 88 ? -15.962 1.926 14.177 1.00 89.50 88 MET A O 1
ATOM 705 N N . ILE A 1 89 ? -17.048 -0.023 14.522 1.00 90.62 89 ILE A N 1
ATOM 706 C CA . ILE A 1 89 ? -17.882 0.459 15.633 1.00 90.62 89 ILE A CA 1
ATOM 707 C C . ILE A 1 89 ? -16.985 0.887 16.798 1.00 90.62 89 ILE A C 1
ATOM 709 O O . ILE A 1 89 ? -17.046 2.044 17.208 1.00 90.62 89 ILE A O 1
ATOM 713 N N . ALA A 1 90 ? -16.085 0.007 17.242 1.00 90.81 90 ALA A N 1
ATOM 714 C CA . ALA A 1 90 ? -15.163 0.291 18.338 1.00 90.81 90 ALA A CA 1
ATOM 715 C C . ALA A 1 90 ? -14.274 1.516 18.051 1.00 90.81 90 ALA A C 1
ATOM 717 O O . ALA A 1 90 ? -14.075 2.370 18.916 1.00 90.81 90 ALA A O 1
ATOM 718 N N . GLY A 1 91 ? -13.766 1.651 16.820 1.00 91.56 91 GLY A N 1
ATOM 719 C CA . GLY A 1 91 ? -12.985 2.817 16.411 1.00 91.56 91 GLY A CA 1
ATOM 720 C C . GLY A 1 91 ? -13.785 4.122 16.483 1.00 91.56 91 GLY A C 1
ATOM 721 O O . GLY A 1 91 ? -13.279 5.132 16.980 1.00 91.56 91 GLY A O 1
ATOM 722 N N . VAL A 1 92 ? -15.038 4.113 16.013 1.00 94.00 92 VAL A N 1
ATOM 723 C CA . VAL A 1 92 ? -15.921 5.290 16.058 1.00 94.00 92 VAL A CA 1
ATOM 724 C C . VAL A 1 92 ? -16.267 5.657 17.500 1.00 94.00 92 VAL A C 1
ATOM 726 O O . VAL A 1 92 ? -16.198 6.834 17.848 1.00 94.00 92 VAL A O 1
ATOM 729 N N . GLU A 1 93 ? -16.577 4.679 18.351 1.00 93.88 93 GLU A N 1
ATOM 730 C CA . GLU A 1 93 ? -16.820 4.904 19.781 1.00 93.88 93 GLU A CA 1
ATOM 731 C C . GLU A 1 93 ? -15.609 5.562 20.451 1.00 93.88 93 GLU A C 1
ATOM 733 O O . GLU A 1 93 ? -15.749 6.602 21.094 1.00 93.88 93 GLU A O 1
ATOM 738 N N . MET A 1 94 ? -14.399 5.043 20.211 1.00 90.31 94 MET A N 1
ATOM 739 C CA . MET A 1 94 ? -13.161 5.644 20.719 1.00 90.31 94 MET A CA 1
ATOM 740 C C . MET A 1 94 ? -12.954 7.086 20.239 1.00 90.31 94 MET A C 1
ATOM 742 O O . MET A 1 94 ? -12.464 7.923 20.999 1.00 90.31 94 MET A O 1
ATOM 746 N N . MET A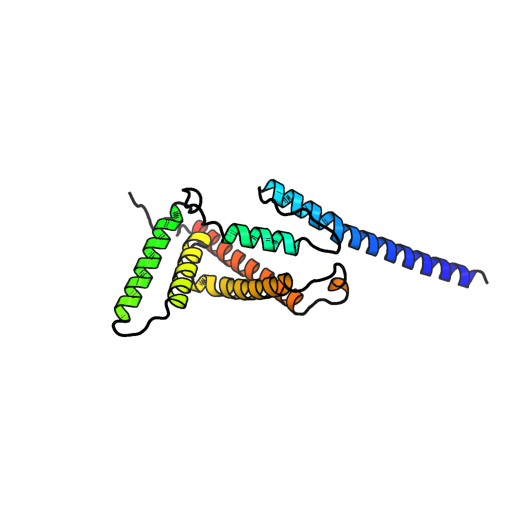 1 95 ? -13.304 7.394 18.988 1.00 91.88 95 MET A N 1
ATOM 747 C CA . MET A 1 95 ? -13.233 8.757 18.456 1.00 91.88 95 MET A CA 1
ATOM 748 C C . MET A 1 95 ? -14.224 9.688 19.167 1.00 91.88 95 MET A C 1
ATOM 750 O O . MET A 1 95 ? -13.837 10.771 19.605 1.00 91.88 95 MET A O 1
ATOM 754 N N . LEU A 1 96 ? -15.476 9.256 19.337 1.00 91.88 96 LEU A N 1
ATOM 755 C CA . LEU A 1 96 ? -16.515 10.039 20.010 1.00 91.88 96 LEU A CA 1
ATOM 756 C C . LEU A 1 96 ? -16.184 10.297 21.486 1.00 91.88 96 LEU A C 1
ATOM 758 O O . LEU A 1 96 ? -16.402 11.406 21.971 1.00 91.88 96 LEU A O 1
ATOM 762 N N . GLU A 1 97 ? -15.599 9.324 22.188 1.00 91.38 97 GLU A N 1
ATOM 763 C CA . GLU A 1 97 ? -15.131 9.517 23.566 1.00 91.38 97 GLU A CA 1
ATOM 764 C C . GLU A 1 97 ? -14.033 10.588 23.666 1.00 91.38 97 GLU A C 1
ATOM 766 O O . GLU A 1 97 ? -14.064 11.422 24.573 1.00 91.38 97 GLU A O 1
ATOM 771 N N . ARG A 1 98 ? -13.097 10.649 22.705 1.00 89.88 98 ARG A N 1
ATOM 772 C CA . ARG A 1 98 ? -12.099 11.736 22.650 1.00 89.88 98 ARG A CA 1
ATOM 773 C C . ARG A 1 98 ? -12.751 13.095 22.406 1.00 89.88 98 ARG A C 1
ATOM 775 O O . ARG A 1 98 ? -12.326 14.093 22.982 1.00 89.88 98 ARG A O 1
ATOM 782 N N . TRP A 1 99 ? -13.789 13.148 21.576 1.00 90.62 99 TRP A N 1
ATOM 783 C CA . TRP A 1 99 ? -14.479 14.399 21.257 1.00 90.62 99 TRP A CA 1
ATOM 784 C C . TRP A 1 99 ? -15.268 14.960 22.438 1.00 90.62 99 TRP A C 1
ATOM 786 O O . TRP A 1 99 ? -15.300 16.177 22.604 1.00 90.62 99 TRP A O 1
ATOM 796 N N . LYS A 1 100 ? -15.824 14.108 23.310 1.00 88.88 100 LYS A N 1
ATOM 797 C CA . LYS A 1 100 ? -16.452 14.552 24.570 1.00 88.88 100 LYS A CA 1
ATOM 798 C C . LYS A 1 100 ? -15.484 15.342 25.458 1.00 88.88 100 LYS A C 1
ATOM 800 O O . LYS A 1 100 ? -15.887 16.264 26.150 1.00 88.88 100 LYS A O 1
ATOM 805 N N . GLN A 1 101 ? -14.188 15.036 25.403 1.00 85.00 101 GLN A N 1
ATOM 806 C CA . GLN A 1 101 ? -13.151 15.769 26.147 1.00 85.00 101 GLN A CA 1
ATOM 807 C C . GLN A 1 101 ? -12.748 17.100 25.473 1.00 85.00 101 GLN A C 1
ATOM 809 O O . GLN A 1 101 ? -11.944 17.868 26.009 1.00 85.00 101 GLN A O 1
ATOM 814 N N . ASN A 1 102 ? -13.293 17.391 24.289 1.00 85.50 102 ASN A N 1
ATOM 815 C CA . ASN A 1 102 ? -13.018 18.586 23.492 1.00 85.50 102 ASN A CA 1
ATOM 816 C C . ASN A 1 102 ? -14.191 19.583 23.473 1.00 85.50 102 ASN A C 1
ATOM 818 O O . ASN A 1 102 ? -14.213 20.455 22.606 1.00 85.50 102 ASN A O 1
ATOM 822 N N . GLU A 1 103 ? -15.131 19.501 24.423 1.00 80.25 103 GLU A N 1
ATOM 823 C CA . GLU A 1 103 ? -16.267 20.430 24.510 1.00 80.25 103 GLU A CA 1
ATOM 824 C C . GLU A 1 103 ? -15.826 21.904 24.425 1.00 80.25 103 GLU A C 1
ATOM 826 O O . GLU A 1 103 ? -14.975 22.375 25.182 1.00 80.25 103 GLU A O 1
ATOM 831 N N . GLY A 1 104 ? -16.397 22.628 23.455 1.00 80.88 104 GLY A N 1
ATOM 832 C CA . GLY A 1 104 ? -16.122 24.047 23.205 1.00 80.88 104 GLY A CA 1
ATOM 833 C C . GLY A 1 104 ? -14.881 24.356 22.356 1.00 80.88 104 GLY A C 1
ATOM 834 O O . GLY A 1 104 ? -14.607 25.532 22.124 1.00 80.88 104 GLY A O 1
ATOM 835 N N . ARG A 1 105 ? -14.137 23.349 21.872 1.00 87.50 105 ARG A N 1
ATOM 836 C CA . ARG A 1 105 ? -12.988 23.528 20.965 1.00 87.50 105 ARG A CA 1
ATOM 837 C C . ARG A 1 105 ? -13.336 23.130 19.531 1.00 87.50 105 ARG A C 1
ATOM 839 O O . ARG A 1 105 ? -14.077 22.178 19.307 1.00 87.50 105 ARG A O 1
ATOM 846 N N . GLU A 1 106 ? -12.773 23.842 18.557 1.00 89.62 106 GLU A N 1
ATOM 847 C CA . GLU A 1 106 ? -12.837 23.432 17.150 1.00 89.62 106 GLU A CA 1
ATOM 848 C C . GLU A 1 106 ? -12.007 22.158 16.930 1.00 89.62 106 GLU A C 1
ATOM 850 O O . GLU A 1 106 ? -10.912 22.015 17.479 1.00 89.62 106 GLU A O 1
ATOM 855 N N . ILE A 1 107 ? -12.536 21.227 16.131 1.00 89.06 107 ILE A N 1
ATOM 856 C CA . ILE A 1 107 ? -11.901 19.941 15.820 1.00 89.06 107 ILE A CA 1
ATOM 857 C C . ILE A 1 107 ? -11.637 19.871 14.316 1.00 89.06 107 ILE A C 1
ATOM 859 O O . ILE A 1 107 ? -12.546 20.051 13.503 1.00 89.06 107 ILE A O 1
ATOM 863 N N . GLU A 1 108 ? -10.402 19.543 13.937 1.00 92.25 108 GLU A N 1
ATOM 864 C CA . GLU A 1 108 ? -10.056 19.237 12.551 1.00 92.25 108 GLU A CA 1
ATOM 865 C C . GLU A 1 108 ? -10.534 17.824 12.181 1.00 92.25 108 GLU A C 1
ATOM 867 O O . GLU A 1 108 ? -9.868 16.817 12.421 1.00 92.25 108 GLU A O 1
ATOM 872 N N . VAL A 1 109 ? -11.719 17.747 11.569 1.00 90.69 109 VAL A N 1
ATOM 873 C CA . VAL A 1 109 ? -12.378 16.476 11.212 1.00 90.69 109 VAL A CA 1
ATOM 874 C C . VAL A 1 109 ? -11.519 15.604 10.286 1.00 90.69 109 VAL A C 1
ATOM 876 O O . VAL A 1 109 ? -11.589 14.377 10.354 1.00 90.69 109 VAL A O 1
ATOM 879 N N . TYR A 1 110 ? -10.700 16.217 9.426 1.00 90.69 110 TYR A N 1
ATOM 880 C CA . TYR A 1 110 ? -9.833 15.490 8.498 1.00 90.69 110 TYR A CA 1
ATOM 881 C C . TYR A 1 110 ? -8.826 14.594 9.228 1.00 90.69 110 TYR A C 1
ATOM 883 O O . TYR A 1 110 ? -8.697 13.413 8.893 1.00 90.69 110 TYR A O 1
ATOM 891 N N . ASP A 1 111 ? -8.149 15.128 10.243 1.00 89.12 111 ASP A N 1
ATOM 892 C CA . ASP A 1 111 ? -7.131 14.386 10.983 1.00 89.12 111 ASP A CA 1
ATOM 893 C C . ASP A 1 111 ? -7.744 13.308 11.883 1.00 89.12 111 ASP A C 1
ATOM 895 O O . ASP A 1 111 ? -7.212 12.197 11.950 1.00 89.12 111 ASP A O 1
ATOM 899 N N . GLU A 1 112 ? -8.905 13.573 12.486 1.00 91.00 112 GLU A N 1
ATOM 900 C CA . GLU A 1 112 ? -9.655 12.571 13.254 1.00 91.00 112 GLU A CA 1
ATOM 901 C C . GLU A 1 112 ? -10.117 11.406 12.371 1.00 91.00 112 GLU A C 1
ATOM 903 O O . GLU A 1 112 ? -9.906 10.241 12.712 1.00 91.00 112 GLU A O 1
ATOM 908 N N . LEU A 1 113 ? -10.669 11.693 11.187 1.00 92.31 113 LEU A N 1
ATOM 909 C CA . LEU A 1 113 ? -11.090 10.657 10.243 1.00 92.31 113 LEU A CA 1
ATOM 910 C C . LEU A 1 113 ? -9.896 9.861 9.703 1.00 92.31 113 LEU A C 1
ATOM 912 O O . LEU A 1 113 ? -9.980 8.639 9.532 1.00 92.31 113 LEU A O 1
ATOM 916 N N . ARG A 1 114 ? -8.769 10.533 9.446 1.00 90.19 114 ARG A N 1
ATOM 917 C CA . ARG A 1 114 ? -7.521 9.885 9.035 1.00 90.19 114 ARG A CA 1
ATOM 918 C C . ARG A 1 114 ? -7.001 8.952 10.129 1.00 90.19 114 ARG A C 1
ATOM 920 O O . ARG A 1 114 ? -6.592 7.831 9.810 1.00 90.19 114 ARG A O 1
ATOM 927 N N . LEU A 1 115 ? -7.029 9.381 11.391 1.00 90.44 115 LEU A N 1
ATOM 928 C CA . LEU A 1 115 ? -6.627 8.566 12.538 1.00 90.44 115 LEU A CA 1
ATOM 929 C C . LEU A 1 115 ? -7.552 7.356 12.708 1.00 90.44 115 LEU A C 1
ATOM 931 O O . LEU A 1 115 ? -7.059 6.231 12.754 1.00 90.44 115 LEU A O 1
ATOM 935 N N . LEU A 1 116 ? -8.870 7.577 12.704 1.00 92.69 116 LEU A N 1
ATOM 936 C CA . LEU A 1 116 ? -9.894 6.533 12.783 1.00 92.69 116 LEU A CA 1
ATOM 937 C C . LEU A 1 116 ? -9.696 5.466 11.699 1.00 92.69 116 LEU A C 1
ATOM 939 O O . LEU A 1 116 ? -9.622 4.274 11.986 1.00 92.69 116 LEU A O 1
ATOM 943 N N . THR A 1 117 ? -9.558 5.897 10.444 1.00 90.88 117 THR A N 1
ATOM 944 C CA . THR A 1 117 ? -9.374 4.986 9.305 1.00 90.88 117 THR A CA 1
ATOM 945 C C . THR A 1 117 ? -8.088 4.173 9.444 1.00 90.88 117 THR A C 1
ATOM 947 O O . THR A 1 117 ? -8.080 2.969 9.185 1.00 90.88 117 THR A O 1
ATOM 950 N N . SER A 1 118 ? -6.998 4.814 9.875 1.00 89.69 118 SER A N 1
ATOM 951 C CA . SER A 1 118 ? -5.710 4.142 10.061 1.00 89.69 118 SER A CA 1
ATOM 952 C C . SER A 1 118 ? -5.753 3.138 11.216 1.00 89.69 118 SER A C 1
ATOM 954 O O . SER A 1 118 ? -5.164 2.066 11.112 1.00 89.69 118 SER A O 1
ATOM 956 N N . GLU A 1 119 ? -6.473 3.452 12.295 1.00 89.94 119 GLU A N 1
ATOM 957 C CA . GLU A 1 119 ? -6.686 2.553 13.429 1.00 89.94 119 GLU A CA 1
ATOM 958 C C . GLU A 1 119 ? -7.502 1.321 13.035 1.00 89.94 119 GLU A C 1
ATOM 960 O O . GLU A 1 119 ? -7.049 0.202 13.280 1.00 89.94 119 GLU A O 1
ATOM 965 N N . ILE A 1 120 ? -8.629 1.511 12.343 1.00 90.00 120 ILE A N 1
ATOM 966 C CA . ILE A 1 120 ? -9.465 0.411 11.845 1.00 90.00 120 ILE A CA 1
ATOM 967 C C . ILE A 1 120 ? -8.648 -0.495 10.922 1.00 90.00 120 ILE A C 1
ATOM 969 O O . ILE A 1 120 ? -8.584 -1.696 11.159 1.00 90.00 120 ILE A O 1
ATOM 973 N N . ILE A 1 121 ? -7.963 0.061 9.913 1.00 87.69 121 ILE A N 1
ATOM 974 C CA . ILE A 1 121 ? -7.151 -0.741 8.982 1.00 87.69 121 ILE A CA 1
ATOM 975 C C . ILE A 1 121 ? -6.046 -1.493 9.730 1.00 87.69 121 ILE A C 1
ATOM 977 O O . ILE A 1 121 ? -5.828 -2.673 9.454 1.00 87.69 121 ILE A O 1
ATOM 981 N N . SER A 1 122 ? -5.360 -0.852 10.681 1.00 88.19 122 SER A N 1
ATOM 982 C CA . SER A 1 122 ? -4.331 -1.521 11.482 1.00 88.19 122 SER A CA 1
ATOM 983 C C . SER A 1 122 ? -4.885 -2.698 12.277 1.00 88.19 122 SER A C 1
ATOM 985 O O . SER A 1 122 ? -4.292 -3.776 12.256 1.00 88.19 122 SER A O 1
ATOM 987 N N . ARG A 1 123 ? -6.041 -2.543 12.925 1.00 86.00 123 ARG A N 1
ATOM 988 C CA . ARG A 1 123 ? -6.663 -3.630 13.688 1.00 86.00 123 ARG A CA 1
ATOM 989 C C . ARG A 1 123 ? -7.163 -4.741 12.769 1.00 86.00 123 ARG A C 1
ATOM 991 O O . ARG A 1 123 ? -6.837 -5.905 12.976 1.00 86.00 123 ARG A O 1
ATOM 998 N N . THR A 1 124 ? -7.839 -4.397 11.677 1.00 84.75 124 THR A N 1
ATOM 999 C CA . THR A 1 124 ? -8.478 -5.390 10.803 1.00 84.75 124 THR A CA 1
ATOM 1000 C C . THR A 1 124 ? -7.496 -6.110 9.883 1.00 84.75 124 THR A C 1
ATOM 1002 O O . THR A 1 124 ? -7.598 -7.318 9.689 1.00 84.75 124 THR A O 1
ATOM 1005 N N . ALA A 1 125 ? -6.542 -5.393 9.283 1.00 79.50 125 ALA A N 1
ATOM 1006 C CA . ALA A 1 125 ? -5.582 -5.981 8.347 1.00 79.50 125 ALA A CA 1
ATOM 1007 C C . ALA A 1 125 ? -4.368 -6.568 9.080 1.00 79.50 125 ALA A C 1
ATOM 1009 O O . ALA A 1 125 ? -3.863 -7.632 8.709 1.00 79.50 125 ALA A O 1
ATOM 1010 N N . PHE A 1 126 ? -3.904 -5.885 10.130 1.00 78.81 126 PHE A N 1
ATOM 1011 C CA . PHE A 1 126 ? -2.636 -6.184 10.798 1.00 78.81 126 PHE A CA 1
ATOM 1012 C C . PHE A 1 126 ? -2.794 -6.648 12.247 1.00 78.81 126 PHE A C 1
ATOM 1014 O O . PHE A 1 126 ? -1.824 -7.154 12.808 1.00 78.81 126 PHE A O 1
ATOM 1021 N N . GLY A 1 127 ? -4.006 -6.628 12.831 1.00 78.31 127 GLY A N 1
ATOM 1022 C CA . GLY A 1 127 ? -4.254 -7.100 14.209 1.00 78.31 127 GLY A CA 1
ATOM 1023 C C . GLY A 1 127 ? -3.357 -6.382 15.202 1.00 78.31 127 GLY A C 1
ATOM 1024 O O . GLY A 1 127 ? -2.883 -6.980 16.165 1.00 78.31 127 GLY A O 1
ATOM 1025 N N . SER A 1 128 ? -3.029 -5.139 14.871 1.00 76.69 128 SER A N 1
ATOM 1026 C CA . SER A 1 128 ? -2.067 -4.297 15.554 1.00 76.69 128 SER A CA 1
ATOM 1027 C C . SER A 1 128 ? -2.702 -2.935 15.805 1.00 76.69 128 SER A C 1
ATOM 1029 O O . SER A 1 128 ? -3.779 -2.620 15.297 1.00 76.69 128 SER A O 1
ATOM 1031 N N . SER A 1 129 ? -2.016 -2.079 16.554 1.00 81.81 129 SER A N 1
ATOM 1032 C CA . SER A 1 129 ? -2.455 -0.690 16.718 1.00 81.81 129 SER A CA 1
ATOM 1033 C C . SER A 1 129 ? -2.019 0.185 15.537 1.00 81.81 129 SER A C 1
ATOM 1035 O O . SER A 1 129 ? -1.092 -0.152 14.790 1.00 81.81 129 SER A O 1
ATOM 1037 N N . TYR A 1 130 ? -2.652 1.353 15.377 1.00 79.56 130 TYR A N 1
ATOM 1038 C CA . TYR A 1 130 ? -2.150 2.386 14.465 1.00 79.56 130 TYR A CA 1
ATOM 1039 C C . TYR A 1 130 ? -0.699 2.768 14.785 1.00 79.56 130 TYR A C 1
ATOM 1041 O O . TYR A 1 130 ? 0.110 2.885 13.871 1.00 79.56 130 TYR A O 1
ATOM 1049 N N . LEU A 1 131 ? -0.347 2.903 16.068 1.00 78.06 131 LEU A N 1
ATOM 1050 C CA . LEU A 1 131 ? 1.010 3.260 16.495 1.00 78.06 131 LEU A CA 1
ATOM 1051 C C . LEU A 1 131 ? 2.054 2.257 15.991 1.00 78.06 131 LEU A C 1
ATOM 1053 O O . LEU A 1 131 ? 3.118 2.661 15.530 1.00 78.06 131 LEU A O 1
ATOM 1057 N N . GLU A 1 132 ? 1.716 0.969 16.009 1.00 75.94 132 GLU A N 1
ATOM 1058 C CA . GLU A 1 132 ? 2.562 -0.110 15.492 1.00 75.94 132 GLU A CA 1
ATOM 1059 C C . GLU A 1 132 ? 2.685 -0.074 13.956 1.00 75.94 132 GLU A C 1
ATOM 1061 O O . GLU A 1 132 ? 3.739 -0.383 13.405 1.00 75.94 132 GLU A O 1
ATOM 1066 N N . GLY A 1 133 ? 1.638 0.379 13.256 1.00 79.56 133 GLY A N 1
ATOM 1067 C CA . GLY A 1 133 ? 1.603 0.510 11.795 1.00 79.56 133 GLY A CA 1
ATOM 1068 C C . GLY A 1 133 ? 2.019 1.879 11.239 1.00 79.56 133 GLY A C 1
ATOM 1069 O O . GLY A 1 133 ? 2.122 2.030 10.022 1.00 79.56 133 GLY A O 1
ATOM 1070 N N . LYS A 1 134 ? 2.266 2.891 12.081 1.00 85.62 134 LYS A N 1
ATOM 1071 C CA . LYS A 1 134 ? 2.444 4.294 11.657 1.00 85.62 134 LYS A CA 1
ATOM 1072 C C . LYS A 1 134 ? 3.552 4.466 10.617 1.00 85.62 134 LYS A C 1
ATOM 1074 O O . LYS A 1 134 ? 3.351 5.129 9.602 1.00 85.62 134 LYS A O 1
ATOM 1079 N N . ASN A 1 135 ? 4.687 3.799 10.822 1.00 88.06 135 ASN A N 1
ATOM 1080 C CA . ASN A 1 135 ? 5.808 3.836 9.882 1.00 88.06 135 ASN A CA 1
ATOM 1081 C C . ASN A 1 135 ? 5.412 3.312 8.485 1.00 88.06 135 ASN A C 1
ATOM 1083 O O . ASN A 1 135 ? 5.843 3.850 7.467 1.00 88.06 135 ASN A O 1
ATOM 1087 N N . ILE A 1 136 ? 4.545 2.295 8.419 1.00 90.06 136 ILE A N 1
ATOM 1088 C CA . ILE A 1 136 ? 4.042 1.746 7.153 1.00 90.06 136 ILE A CA 1
ATOM 1089 C C . ILE A 1 136 ? 3.173 2.783 6.439 1.00 90.06 136 ILE A C 1
ATOM 1091 O O . ILE A 1 136 ? 3.389 3.033 5.253 1.00 90.06 136 ILE A O 1
ATOM 1095 N N . PHE A 1 137 ? 2.242 3.428 7.146 1.00 89.19 137 PHE A N 1
ATOM 1096 C CA . PHE A 1 137 ? 1.401 4.484 6.571 1.00 89.19 137 PHE A CA 1
ATOM 1097 C C . PHE A 1 137 ? 2.221 5.680 6.070 1.00 89.19 137 PHE A C 1
ATOM 1099 O O . PHE A 1 137 ? 1.959 6.190 4.976 1.00 89.19 137 PHE A O 1
ATOM 1106 N N . ASP A 1 138 ? 3.250 6.092 6.811 1.00 91.06 138 ASP A N 1
ATOM 1107 C CA . ASP A 1 138 ? 4.144 7.180 6.404 1.00 91.06 138 ASP A CA 1
ATOM 1108 C C . ASP A 1 138 ? 4.931 6.815 5.133 1.00 91.06 138 ASP A C 1
ATOM 1110 O O . ASP A 1 138 ? 5.005 7.607 4.185 1.00 91.06 138 ASP A O 1
ATOM 1114 N N . MET A 1 139 ? 5.471 5.592 5.058 1.00 94.31 139 MET A N 1
ATOM 1115 C CA . MET A 1 139 ? 6.161 5.107 3.859 1.00 94.31 139 MET A CA 1
ATOM 1116 C C . MET A 1 139 ? 5.220 4.967 2.656 1.00 94.31 139 MET A C 1
ATOM 1118 O O . MET A 1 139 ? 5.591 5.349 1.545 1.00 94.31 139 MET A O 1
ATOM 1122 N N . LEU A 1 140 ? 3.997 4.467 2.862 1.00 91.69 140 LEU A N 1
ATOM 1123 C CA . LEU A 1 140 ? 2.971 4.368 1.819 1.00 91.69 140 LEU A CA 1
ATOM 1124 C C . LEU A 1 140 ? 2.570 5.746 1.289 1.00 91.69 140 LEU A C 1
ATOM 1126 O O . LEU A 1 140 ? 2.420 5.916 0.080 1.00 91.69 140 LEU A O 1
ATOM 1130 N N . THR A 1 141 ? 2.455 6.742 2.168 1.00 90.88 141 THR A N 1
ATOM 1131 C CA . THR A 1 141 ? 2.145 8.125 1.786 1.00 90.88 141 THR A CA 1
ATOM 1132 C C . THR A 1 141 ? 3.243 8.697 0.890 1.00 90.88 141 THR A C 1
ATOM 1134 O O . THR A 1 141 ? 2.953 9.199 -0.197 1.00 90.88 141 THR A O 1
ATOM 1137 N N . LYS A 1 142 ? 4.516 8.545 1.283 1.00 92.12 142 LYS A N 1
ATOM 1138 C CA . LYS A 1 142 ? 5.661 8.968 0.457 1.00 92.12 142 LYS A CA 1
ATOM 1139 C C . LYS A 1 142 ? 5.690 8.248 -0.891 1.00 92.12 142 LYS A C 1
ATOM 1141 O O . LYS A 1 142 ? 5.866 8.883 -1.929 1.00 92.12 142 LYS A O 1
ATOM 1146 N N . LEU A 1 143 ? 5.459 6.935 -0.893 1.00 89.69 143 LEU A N 1
ATOM 1147 C CA . LEU A 1 143 ? 5.420 6.140 -2.118 1.00 89.69 143 LEU A CA 1
ATOM 1148 C C . LEU A 1 143 ? 4.281 6.589 -3.047 1.00 89.69 143 LEU A C 1
ATOM 1150 O O . LEU A 1 143 ? 4.491 6.718 -4.251 1.00 89.69 143 LEU A O 1
ATOM 1154 N N . SER A 1 144 ? 3.102 6.885 -2.496 1.00 86.69 144 SER A N 1
ATOM 1155 C CA . SER A 1 144 ? 1.945 7.397 -3.239 1.00 86.69 144 SER A CA 1
ATOM 1156 C C . SER A 1 144 ? 2.248 8.736 -3.919 1.00 86.69 144 SER A C 1
ATOM 1158 O O . SER A 1 144 ? 1.949 8.908 -5.101 1.00 86.69 144 SER A O 1
ATOM 1160 N N . LEU A 1 145 ? 2.925 9.659 -3.226 1.00 88.00 145 LEU A N 1
ATOM 1161 C CA . LEU A 1 145 ? 3.357 10.939 -3.802 1.00 88.00 145 LEU A CA 1
ATOM 1162 C C . LEU A 1 145 ? 4.329 10.746 -4.974 1.00 88.00 145 LEU A C 1
ATOM 1164 O O . LEU A 1 145 ? 4.184 11.389 -6.020 1.00 88.00 145 LEU A O 1
ATOM 1168 N N . ILE A 1 146 ? 5.285 9.828 -4.829 1.00 83.69 146 ILE A N 1
ATOM 1169 C CA . ILE A 1 146 ? 6.237 9.483 -5.888 1.00 83.69 146 ILE A CA 1
ATOM 1170 C C . ILE A 1 146 ?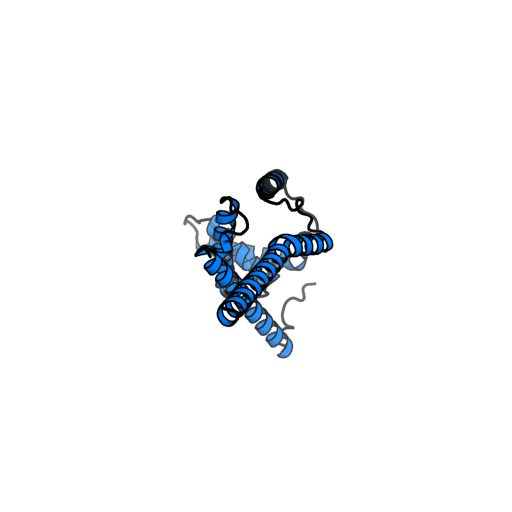 5.503 8.882 -7.099 1.00 83.69 146 ILE A C 1
ATOM 1172 O O . ILE A 1 146 ? 5.690 9.342 -8.226 1.00 83.69 146 ILE A O 1
ATOM 1176 N N . ILE A 1 147 ? 4.610 7.909 -6.880 1.00 76.62 147 ILE A N 1
ATOM 1177 C CA . ILE A 1 147 ? 3.790 7.295 -7.940 1.00 76.62 147 ILE A CA 1
ATOM 1178 C C . ILE A 1 147 ? 2.949 8.352 -8.660 1.00 76.62 147 ILE A C 1
ATOM 1180 O O . ILE A 1 147 ? 2.906 8.372 -9.890 1.00 76.62 147 ILE A O 1
ATOM 1184 N N . ASN A 1 148 ? 2.311 9.254 -7.914 1.00 72.81 148 ASN A N 1
ATOM 1185 C CA . ASN A 1 148 ? 1.501 10.324 -8.482 1.00 72.81 148 ASN A CA 1
ATOM 1186 C C . ASN A 1 148 ? 2.351 11.245 -9.370 1.00 72.81 148 ASN A C 1
ATOM 1188 O O . ASN A 1 148 ? 1.976 11.546 -10.499 1.00 72.81 148 ASN A O 1
ATOM 1192 N N . THR A 1 149 ? 3.552 11.604 -8.913 1.00 70.88 149 THR A N 1
ATOM 1193 C CA . THR A 1 149 ? 4.515 12.399 -9.691 1.00 70.88 149 THR A CA 1
ATOM 1194 C C . THR A 1 149 ? 4.937 11.688 -10.982 1.00 70.88 149 THR A C 1
ATOM 1196 O O . THR A 1 149 ? 5.102 12.331 -12.022 1.00 70.88 149 THR A O 1
ATOM 1199 N N . TYR A 1 150 ? 5.065 10.358 -10.954 1.00 66.75 150 TYR A N 1
ATOM 1200 C CA . TYR A 1 150 ? 5.350 9.560 -12.146 1.00 66.75 150 TYR A CA 1
ATOM 1201 C C . TYR A 1 150 ? 4.177 9.471 -13.119 1.00 66.75 150 TYR A C 1
ATOM 1203 O O . TYR A 1 150 ? 4.405 9.541 -14.323 1.00 66.75 150 TYR A O 1
ATOM 1211 N N . LEU A 1 151 ? 2.937 9.355 -12.636 1.00 60.03 151 LEU A N 1
ATOM 1212 C CA . LEU A 1 151 ? 1.753 9.305 -13.502 1.00 60.03 151 LEU A CA 1
ATOM 1213 C C . LEU A 1 151 ? 1.591 10.574 -14.355 1.00 60.03 151 LEU A C 1
ATOM 1215 O O . LEU A 1 151 ? 1.057 10.492 -15.460 1.00 60.03 151 LEU A O 1
ATOM 1219 N N . TYR A 1 152 ? 2.082 11.723 -13.880 1.00 55.28 152 TYR A N 1
ATOM 1220 C CA . TYR A 1 152 ? 2.034 12.991 -14.618 1.00 55.28 152 TYR A CA 1
ATOM 1221 C C . TYR A 1 152 ? 3.274 13.281 -15.484 1.00 55.28 152 TYR A C 1
ATOM 1223 O O . TYR A 1 152 ? 3.212 14.158 -16.344 1.00 55.28 152 TYR A O 1
ATOM 1231 N N . LYS A 1 153 ? 4.392 12.555 -15.323 1.00 59.59 153 LYS A N 1
ATOM 1232 C CA . LYS A 1 153 ? 5.590 12.707 -16.170 1.00 59.59 153 LYS A CA 1
ATOM 1233 C C . LYS A 1 153 ? 5.604 11.643 -17.272 1.00 59.59 153 LYS A C 1
ATOM 1235 O O . LYS A 1 153 ? 5.743 10.457 -16.987 1.00 59.59 153 LYS A O 1
ATOM 1240 N N . LEU A 1 154 ? 5.540 12.052 -18.545 1.00 51.09 154 LEU A N 1
ATOM 1241 C CA . LEU A 1 154 ? 5.799 11.160 -19.687 1.00 51.09 154 LEU A CA 1
ATOM 1242 C C . LEU A 1 154 ? 7.241 10.626 -19.612 1.00 51.09 154 LEU A C 1
ATOM 1244 O O . LEU A 1 154 ? 8.183 11.288 -20.045 1.00 51.09 154 LEU A O 1
ATOM 1248 N N . ARG A 1 155 ? 7.436 9.431 -19.045 1.00 55.97 155 ARG A N 1
ATOM 1249 C CA . ARG A 1 155 ? 8.750 8.781 -18.983 1.00 55.97 155 ARG A CA 1
ATOM 1250 C C . ARG A 1 155 ? 8.913 7.836 -20.168 1.00 55.97 155 ARG A C 1
ATOM 1252 O O . ARG A 1 155 ? 8.184 6.856 -20.298 1.00 55.97 155 ARG A O 1
ATOM 1259 N N . LEU A 1 156 ? 9.896 8.124 -21.017 1.00 52.44 156 LEU A N 1
ATOM 1260 C CA . LEU A 1 156 ? 10.215 7.288 -22.171 1.00 52.44 156 LEU A CA 1
ATOM 1261 C C . LEU A 1 156 ? 10.905 5.978 -21.725 1.00 52.44 156 LEU A C 1
ATOM 1263 O O . LEU A 1 156 ? 11.817 6.018 -20.886 1.00 52.44 156 LEU A O 1
ATOM 1267 N N . PRO A 1 157 ? 10.508 4.815 -22.278 1.00 51.16 157 PRO A N 1
ATOM 1268 C CA . PRO A 1 157 ? 11.149 3.534 -21.989 1.00 51.16 157 PRO A CA 1
ATOM 1269 C C . PRO A 1 157 ? 12.652 3.566 -22.319 1.00 51.16 157 PRO A C 1
ATOM 1271 O O . PRO A 1 157 ? 13.045 4.020 -23.387 1.00 51.16 157 PRO A O 1
ATOM 1274 N N . GLY A 1 158 ? 13.503 3.063 -21.417 1.00 49.84 158 GLY A N 1
ATOM 1275 C CA . GLY A 1 158 ? 14.949 2.896 -21.655 1.00 49.84 158 GLY A CA 1
ATOM 1276 C C . GLY A 1 158 ? 15.861 3.998 -21.096 1.00 49.84 158 GLY A C 1
ATOM 1277 O O . GLY A 1 158 ? 17.005 3.701 -20.757 1.00 49.84 158 GLY A O 1
ATOM 1278 N N . ILE A 1 159 ? 15.357 5.220 -20.875 1.00 57.25 159 ILE A N 1
ATOM 1279 C CA . ILE A 1 159 ? 16.151 6.337 -20.309 1.00 57.25 159 ILE A CA 1
ATOM 1280 C C . ILE A 1 159 ? 16.517 6.085 -18.836 1.00 57.25 159 ILE A C 1
ATOM 1282 O O . ILE A 1 159 ? 17.595 6.462 -18.382 1.00 57.25 159 ILE A O 1
ATOM 1286 N N . SER A 1 160 ? 15.665 5.363 -18.098 1.00 57.38 160 SER A N 1
ATOM 1287 C CA . SER A 1 160 ? 15.899 5.006 -16.688 1.00 57.38 160 SER A CA 1
ATOM 1288 C C . SER A 1 160 ? 17.165 4.186 -16.450 1.00 57.38 160 SER A C 1
ATOM 1290 O O . SER A 1 160 ? 17.726 4.219 -15.361 1.00 57.38 160 SER A O 1
ATOM 1292 N N . LYS A 1 161 ? 17.636 3.460 -17.470 1.00 56.88 161 LYS A N 1
ATOM 1293 C CA . LYS A 1 161 ? 18.840 2.632 -17.370 1.00 56.88 161 LYS A CA 1
ATOM 1294 C C . LYS A 1 161 ? 20.124 3.466 -17.377 1.00 56.88 161 LYS A C 1
ATOM 1296 O O . LYS A 1 161 ? 21.122 3.022 -16.823 1.00 56.88 161 LYS A O 1
ATOM 1301 N N . PHE A 1 162 ? 20.076 4.650 -17.984 1.00 53.97 162 PHE A N 1
ATOM 1302 C CA . PHE A 1 162 ? 21.181 5.609 -18.013 1.00 53.97 162 PHE A CA 1
ATOM 1303 C C . PHE A 1 162 ? 21.042 6.683 -16.927 1.00 53.97 162 PHE A C 1
ATOM 1305 O O . PHE A 1 162 ? 22.047 7.187 -16.443 1.00 53.97 162 PHE A O 1
ATOM 1312 N N . TRP A 1 163 ? 19.814 6.967 -16.478 1.00 51.88 163 TRP A N 1
ATOM 1313 C CA . TRP A 1 163 ? 19.527 7.952 -15.436 1.00 51.88 163 TRP A CA 1
ATOM 1314 C C . TRP A 1 163 ? 18.561 7.358 -14.400 1.00 51.88 163 TRP A C 1
ATOM 1316 O O . TRP A 1 163 ? 17.340 7.536 -14.499 1.00 51.88 163 TRP A O 1
ATOM 1326 N N . ARG A 1 164 ? 19.096 6.634 -13.400 1.00 60.38 164 ARG A N 1
ATOM 1327 C CA . ARG A 1 164 ? 18.332 6.298 -12.183 1.00 60.38 164 ARG A CA 1
ATOM 1328 C C . ARG A 1 164 ? 17.953 7.609 -11.505 1.00 60.38 164 ARG A C 1
ATOM 1330 O O . ARG A 1 164 ? 18.821 8.353 -11.059 1.00 60.38 164 ARG A O 1
ATOM 1337 N N . THR A 1 165 ? 16.661 7.904 -11.441 1.00 71.12 165 THR A N 1
ATOM 1338 C CA . THR A 1 165 ? 16.178 9.114 -10.767 1.00 71.12 165 THR A CA 1
ATOM 1339 C C . THR A 1 165 ? 16.258 8.931 -9.254 1.00 71.12 165 THR A C 1
ATOM 1341 O O . THR A 1 165 ? 16.027 7.825 -8.769 1.00 71.12 165 THR A O 1
ATOM 1344 N N . ARG A 1 166 ? 16.522 10.006 -8.500 1.00 74.56 166 ARG A N 1
ATOM 1345 C CA . ARG A 1 166 ? 16.475 9.993 -7.024 1.00 74.56 166 ARG A CA 1
ATOM 1346 C C . ARG A 1 166 ? 15.184 9.348 -6.505 1.00 74.56 166 ARG A C 1
ATOM 1348 O O . ARG A 1 166 ? 15.245 8.440 -5.688 1.00 74.56 166 ARG A O 1
ATOM 1355 N N . ASP A 1 167 ? 14.056 9.719 -7.102 1.00 75.56 167 ASP A N 1
ATOM 1356 C CA . ASP A 1 167 ? 12.717 9.210 -6.784 1.00 75.56 167 ASP A CA 1
ATOM 1357 C C . ASP A 1 167 ? 12.578 7.677 -6.994 1.00 75.56 167 ASP A C 1
ATOM 1359 O O . ASP A 1 167 ? 11.782 7.011 -6.334 1.00 75.56 167 ASP A O 1
ATOM 1363 N N . GLU A 1 168 ? 13.381 7.078 -7.885 1.00 76.31 168 GLU A N 1
ATOM 1364 C CA . GLU A 1 168 ? 13.365 5.628 -8.170 1.00 76.31 168 GLU A CA 1
ATOM 1365 C C . GLU A 1 168 ? 14.137 4.862 -7.093 1.00 76.31 168 GLU A C 1
ATOM 1367 O O . GLU A 1 168 ? 13.716 3.803 -6.642 1.00 76.31 168 GLU A O 1
ATOM 1372 N N . ILE A 1 169 ? 15.246 5.436 -6.621 1.00 83.19 169 ILE A N 1
ATOM 1373 C CA . ILE A 1 169 ? 15.985 4.911 -5.469 1.00 83.19 169 ILE A CA 1
ATOM 1374 C C . ILE A 1 169 ? 15.131 5.041 -4.201 1.00 83.19 169 ILE A C 1
ATOM 1376 O O . ILE A 1 169 ? 15.044 4.104 -3.411 1.00 83.19 169 ILE A O 1
ATOM 1380 N N . GLU A 1 170 ? 14.476 6.188 -4.019 1.00 88.69 170 GLU A N 1
ATOM 1381 C CA . GLU A 1 170 ? 13.621 6.446 -2.863 1.00 88.69 170 GLU A CA 1
ATOM 1382 C C . GLU A 1 170 ? 12.410 5.507 -2.826 1.00 88.69 170 GLU A C 1
ATOM 1384 O O . GLU A 1 170 ? 12.169 4.870 -1.803 1.00 88.69 170 GLU A O 1
ATOM 1389 N N . SER A 1 171 ? 11.700 5.326 -3.944 1.00 85.94 171 SER A N 1
ATOM 1390 C CA . SER A 1 171 ? 10.587 4.368 -4.021 1.00 85.94 171 SER A CA 1
ATOM 1391 C C . SER A 1 171 ? 11.024 2.918 -3.789 1.00 85.94 171 SER A C 1
ATOM 1393 O O . SER A 1 171 ? 10.338 2.202 -3.062 1.00 85.94 171 SER A O 1
ATOM 1395 N N . GLU A 1 172 ? 12.176 2.481 -4.316 1.00 87.69 172 GLU A N 1
ATOM 1396 C CA . GLU A 1 172 ? 12.728 1.150 -4.011 1.00 87.69 172 GLU A CA 1
ATOM 1397 C C . GLU A 1 172 ? 12.996 0.965 -2.509 1.00 87.69 172 GLU A C 1
ATOM 1399 O O . GLU A 1 172 ? 12.686 -0.090 -1.948 1.00 87.69 172 GLU A O 1
ATOM 1404 N N . ASN A 1 173 ? 13.557 1.980 -1.849 1.00 91.50 173 ASN A N 1
ATOM 1405 C CA . ASN A 1 173 ? 13.835 1.940 -0.414 1.00 91.50 173 ASN A CA 1
ATOM 1406 C C . ASN A 1 173 ? 12.545 1.935 0.416 1.00 91.50 173 ASN A C 1
ATOM 1408 O O . ASN A 1 173 ? 12.441 1.149 1.355 1.00 91.50 173 ASN A O 1
ATOM 1412 N N . LEU A 1 174 ? 11.547 2.742 0.041 1.00 93.56 174 LEU A N 1
ATOM 1413 C CA . LEU A 1 174 ? 10.234 2.766 0.691 1.00 93.56 174 LEU A CA 1
ATOM 1414 C C . LEU A 1 174 ? 9.528 1.409 0.576 1.00 93.56 174 LEU A C 1
ATOM 1416 O O . LEU A 1 174 ? 9.044 0.886 1.575 1.00 93.56 174 LEU A O 1
ATOM 1420 N N . VAL A 1 175 ? 9.525 0.791 -0.611 1.00 91.69 175 VAL A N 1
ATOM 1421 C CA . VAL A 1 175 ? 8.927 -0.541 -0.822 1.00 91.69 175 VAL A CA 1
ATOM 1422 C C . VAL A 1 175 ? 9.628 -1.607 0.025 1.00 91.69 175 VAL A C 1
ATOM 1424 O O . VAL A 1 175 ? 8.962 -2.453 0.624 1.00 91.69 175 VAL A O 1
ATOM 1427 N N . LYS A 1 176 ? 10.965 -1.569 0.112 1.00 93.62 176 LYS A N 1
ATOM 1428 C CA . LYS A 1 176 ? 11.724 -2.474 0.992 1.00 93.62 176 LYS A CA 1
ATOM 1429 C C . LYS A 1 176 ? 11.389 -2.245 2.465 1.00 93.62 176 LYS A C 1
ATOM 1431 O O . LYS A 1 176 ? 11.176 -3.220 3.179 1.00 93.62 176 LYS A O 1
ATOM 1436 N N . GLY A 1 177 ? 11.310 -0.988 2.899 1.00 93.25 177 GLY A N 1
ATOM 1437 C CA . GLY A 1 177 ? 10.938 -0.625 4.266 1.00 93.25 177 GLY A CA 1
ATOM 1438 C C . GLY A 1 177 ? 9.555 -1.157 4.641 1.00 93.25 177 GLY A C 1
ATOM 1439 O O . GLY A 1 177 ? 9.431 -1.863 5.637 1.00 93.25 177 GLY A O 1
ATOM 1440 N N . ILE A 1 178 ? 8.549 -0.928 3.788 1.00 92.81 178 ILE A N 1
ATOM 1441 C CA . ILE A 1 178 ? 7.186 -1.451 3.974 1.00 92.81 178 ILE A CA 1
ATOM 1442 C C . ILE A 1 178 ? 7.212 -2.972 4.110 1.00 92.81 178 ILE A C 1
ATOM 1444 O O . ILE A 1 178 ? 6.641 -3.511 5.054 1.00 92.81 178 ILE A O 1
ATOM 1448 N N . ARG A 1 179 ? 7.905 -3.672 3.201 1.00 91.88 179 ARG A N 1
ATOM 1449 C CA . ARG A 1 179 ? 8.009 -5.136 3.245 1.00 91.88 179 ARG A CA 1
ATOM 1450 C C . ARG A 1 179 ? 8.624 -5.623 4.555 1.00 91.88 179 ARG A C 1
ATOM 1452 O O . ARG A 1 179 ? 8.113 -6.578 5.128 1.00 91.88 179 ARG A O 1
ATOM 1459 N N . ASN A 1 180 ? 9.702 -4.994 5.014 1.00 93.12 180 ASN A N 1
ATOM 1460 C CA . ASN A 1 180 ? 10.384 -5.392 6.243 1.00 93.12 180 ASN A CA 1
ATOM 1461 C C . ASN A 1 180 ? 9.480 -5.206 7.467 1.00 93.12 180 ASN A C 1
ATOM 1463 O O . ASN A 1 180 ? 9.304 -6.157 8.222 1.00 93.12 180 ASN A O 1
ATOM 1467 N N . SER A 1 181 ? 8.830 -4.046 7.600 1.00 90.12 181 SER A N 1
ATOM 1468 C CA . SER A 1 181 ? 7.867 -3.802 8.682 1.00 90.12 181 SER A CA 1
ATOM 1469 C C . SER A 1 181 ? 6.691 -4.785 8.641 1.00 90.12 181 SER A C 1
ATOM 1471 O O . SER A 1 181 ? 6.258 -5.281 9.676 1.00 90.12 181 SER A O 1
ATOM 1473 N N . MET A 1 182 ? 6.210 -5.150 7.448 1.00 88.38 182 MET A N 1
ATOM 1474 C CA . MET A 1 182 ? 5.164 -6.168 7.306 1.00 88.38 182 MET A CA 1
ATOM 1475 C C . MET A 1 182 ? 5.619 -7.543 7.803 1.00 88.38 182 MET A C 1
ATOM 1477 O O . MET A 1 182 ? 4.869 -8.237 8.485 1.00 88.38 182 MET A O 1
ATOM 1481 N N . MET A 1 183 ? 6.854 -7.934 7.482 1.00 90.00 183 MET A N 1
ATOM 1482 C CA . MET A 1 183 ? 7.427 -9.198 7.946 1.00 90.00 183 MET A CA 1
ATOM 1483 C C . MET A 1 183 ? 7.606 -9.229 9.467 1.00 90.00 183 MET A C 1
ATOM 1485 O O . MET A 1 183 ? 7.432 -10.287 10.062 1.00 90.00 183 MET A O 1
ATOM 1489 N N . GLU A 1 184 ? 7.934 -8.102 10.100 1.00 89.25 184 GLU A N 1
ATOM 1490 C CA . GLU A 1 184 ? 8.009 -7.996 11.564 1.00 89.25 184 GLU A CA 1
ATOM 1491 C C . GLU A 1 184 ? 6.640 -8.225 12.216 1.00 89.25 184 GLU A C 1
ATOM 1493 O O . GLU A 1 184 ? 6.532 -9.035 13.135 1.00 89.25 184 GLU A O 1
ATOM 1498 N N . ILE A 1 185 ? 5.583 -7.601 11.684 1.00 86.44 185 ILE A N 1
ATOM 1499 C CA . ILE A 1 185 ? 4.205 -7.809 12.160 1.00 86.44 185 ILE A CA 1
ATOM 1500 C C . ILE A 1 185 ? 3.790 -9.281 12.013 1.00 86.44 185 ILE A C 1
ATOM 1502 O O . ILE A 1 185 ? 3.209 -9.857 12.933 1.00 86.44 185 ILE A O 1
ATOM 1506 N N . ILE A 1 186 ? 4.108 -9.912 10.876 1.00 86.69 186 ILE A N 1
ATOM 1507 C CA . ILE A 1 186 ? 3.806 -11.333 10.640 1.00 86.69 186 ILE A CA 1
ATOM 1508 C C . ILE A 1 186 ? 4.536 -12.218 11.653 1.00 86.69 186 ILE A C 1
ATOM 1510 O O . ILE A 1 186 ? 3.901 -13.056 12.286 1.00 86.69 186 ILE A O 1
ATOM 1514 N N . LYS A 1 187 ? 5.840 -12.006 11.861 1.00 89.62 187 LYS A N 1
ATOM 1515 C CA . LYS A 1 187 ? 6.624 -12.784 12.833 1.00 89.62 187 LYS A CA 1
ATOM 1516 C C . LYS A 1 187 ? 6.066 -12.660 14.248 1.00 89.62 187 LYS A C 1
ATOM 1518 O O . LYS A 1 187 ? 5.865 -13.672 14.907 1.00 89.62 187 LYS A O 1
ATOM 1523 N N . LYS A 1 188 ? 5.738 -11.440 14.681 1.00 86.69 188 LYS A N 1
ATOM 1524 C CA . LYS A 1 188 ? 5.135 -11.195 15.998 1.00 86.69 188 LYS A CA 1
ATOM 1525 C C . LYS A 1 188 ? 3.801 -11.931 16.164 1.00 86.69 188 LYS A C 1
ATOM 1527 O O . LYS A 1 188 ? 3.517 -12.466 17.231 1.00 86.69 188 LYS A O 1
ATOM 1532 N N . ARG A 1 189 ? 2.979 -11.985 15.111 1.00 82.81 189 ARG A N 1
ATOM 1533 C CA . ARG A 1 189 ? 1.732 -12.768 15.110 1.00 82.81 189 ARG A CA 1
ATOM 1534 C C . ARG A 1 189 ? 1.995 -14.269 15.201 1.00 82.81 189 ARG A C 1
ATOM 1536 O O . ARG A 1 189 ? 1.344 -14.943 15.991 1.00 82.81 189 ARG A O 1
ATOM 1543 N N . GLU A 1 190 ? 2.946 -14.788 14.429 1.00 86.62 190 GLU A N 1
ATOM 1544 C CA . GLU A 1 190 ? 3.330 -16.203 14.492 1.00 86.62 190 GLU A CA 1
ATOM 1545 C C . GLU A 1 190 ? 3.845 -16.601 15.882 1.00 86.62 190 GLU A C 1
ATOM 1547 O O . GLU A 1 190 ? 3.565 -17.703 16.345 1.00 86.62 190 GLU A O 1
ATOM 1552 N N . GLU A 1 191 ? 4.578 -15.714 16.556 1.00 87.56 191 GLU A N 1
ATOM 1553 C CA . GLU A 1 191 ? 5.043 -15.918 17.931 1.00 87.56 191 GLU A CA 1
ATOM 1554 C C . GLU A 1 191 ? 3.880 -15.972 18.927 1.00 87.56 191 GLU A C 1
ATOM 1556 O O . GLU A 1 191 ? 3.798 -16.938 19.680 1.00 87.56 191 GLU A O 1
ATOM 1561 N N . LYS A 1 192 ? 2.935 -15.021 18.871 1.00 83.31 192 LYS A N 1
ATOM 1562 C CA . LYS A 1 192 ? 1.741 -15.006 19.742 1.00 83.31 192 LYS A CA 1
ATOM 1563 C C . LYS A 1 192 ? 0.871 -16.258 19.615 1.00 83.31 192 LYS A C 1
ATOM 1565 O O . LYS A 1 192 ? 0.312 -16.737 20.596 1.00 83.31 192 LYS A O 1
ATOM 1570 N N . VAL A 1 193 ? 0.761 -16.801 18.402 1.00 83.88 193 VAL A N 1
ATOM 1571 C CA . VAL A 1 193 ? 0.037 -18.059 18.164 1.00 83.88 193 VAL A CA 1
ATOM 1572 C C . VAL A 1 193 ? 0.782 -19.242 18.788 1.00 83.88 193 VAL A C 1
ATOM 1574 O O . VAL A 1 193 ? 0.157 -20.124 19.367 1.00 83.88 193 VAL A O 1
ATOM 1577 N N . LYS A 1 194 ? 2.119 -19.261 18.719 1.00 82.31 194 LYS A N 1
ATOM 1578 C CA . LYS A 1 194 ? 2.942 -20.327 19.317 1.00 82.31 194 LYS A CA 1
ATOM 1579 C C . LYS A 1 194 ? 2.953 -20.292 20.846 1.00 82.31 194 LYS A C 1
ATOM 1581 O O . LYS A 1 194 ? 3.080 -21.348 21.455 1.00 82.31 194 LYS A O 1
ATOM 1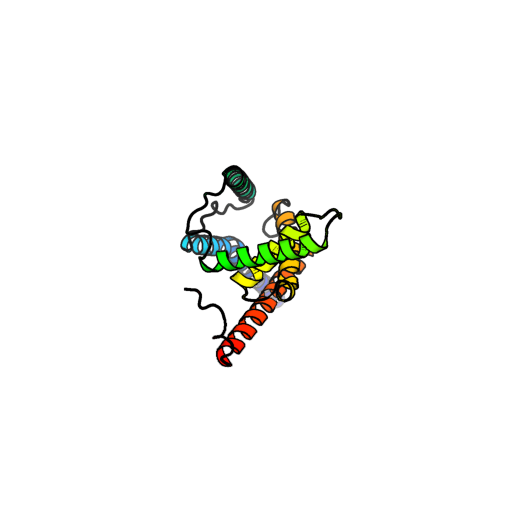586 N N . THR A 1 195 ? 2.848 -19.115 21.460 1.00 83.31 195 THR A N 1
ATOM 1587 C CA . THR A 1 195 ? 2.843 -18.952 22.924 1.00 83.31 195 THR A CA 1
ATOM 1588 C C . THR A 1 195 ? 1.469 -19.165 23.565 1.00 83.31 195 THR A C 1
ATOM 1590 O O . THR A 1 195 ? 1.382 -19.182 24.788 1.00 83.31 195 THR A O 1
ATOM 1593 N N . GLY A 1 196 ? 0.409 -19.375 22.773 1.00 64.50 196 GLY A N 1
ATOM 1594 C CA . GLY A 1 196 ? -0.945 -19.630 23.280 1.00 64.50 196 GLY A CA 1
ATOM 1595 C C . GLY A 1 196 ? -1.687 -18.383 23.773 1.00 64.50 196 GLY A C 1
ATOM 1596 O O . GLY A 1 196 ? -2.759 -18.503 24.350 1.00 64.50 196 GLY A O 1
ATOM 1597 N N . GLU A 1 197 ? -1.169 -17.179 23.516 1.00 61.44 197 GLU A N 1
ATOM 1598 C CA . GLU A 1 197 ? -1.796 -15.906 23.919 1.00 61.44 197 GLU A CA 1
ATOM 1599 C C . GLU A 1 197 ? -2.948 -15.468 22.987 1.00 61.44 197 GLU A C 1
ATOM 1601 O O . GLU A 1 197 ? -3.440 -14.347 23.086 1.00 61.44 197 GLU A O 1
ATOM 1606 N N . ALA A 1 198 ? -3.357 -16.316 22.037 1.00 54.59 198 ALA A N 1
ATOM 1607 C CA . ALA A 1 198 ? -4.306 -15.964 20.978 1.00 54.59 198 ALA A CA 1
ATOM 1608 C C . ALA A 1 198 ? -5.783 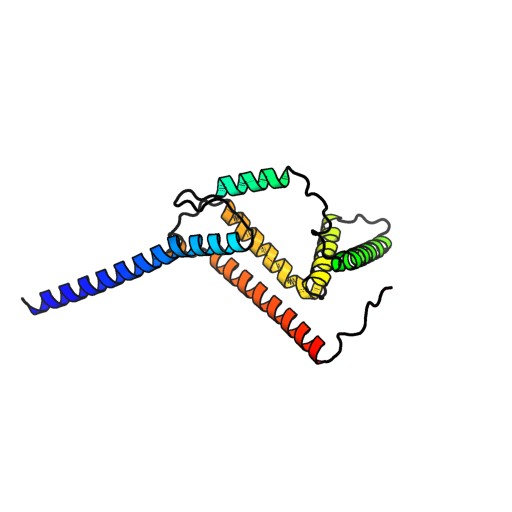-16.288 21.294 1.00 54.59 198 ALA A C 1
ATOM 1610 O O . ALA A 1 198 ? -6.651 -15.873 20.532 1.00 54.59 198 ALA A O 1
ATOM 1611 N N . GLU A 1 199 ? -6.090 -16.995 22.389 1.00 42.88 199 GLU A N 1
ATOM 1612 C CA . GLU A 1 199 ? -7.452 -17.476 22.702 1.00 42.88 199 GLU A CA 1
ATOM 161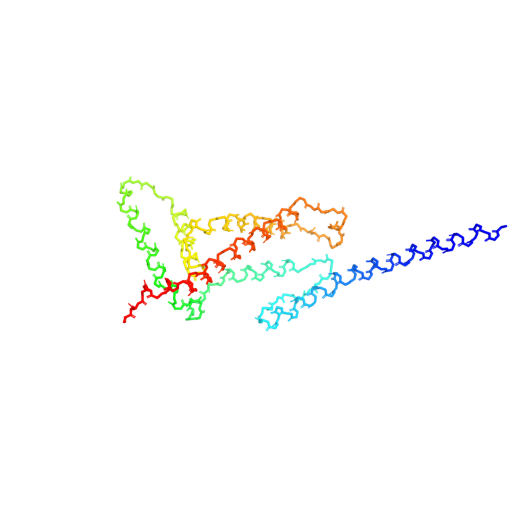3 C C . GLU A 1 199 ? -8.102 -16.750 23.889 1.00 42.88 199 GLU A C 1
ATOM 1615 O O . GLU A 1 199 ? -8.576 -17.366 24.841 1.00 42.88 199 GLU A O 1
ATOM 1620 N N . GLY A 1 200 ? -8.138 -15.420 23.850 1.00 44.41 200 GLY A N 1
ATOM 1621 C CA . GLY A 1 200 ? -8.757 -14.659 24.929 1.00 44.41 200 GLY A CA 1
ATOM 1622 C C . GLY A 1 200 ? -9.229 -13.277 24.531 1.00 44.41 200 GLY A C 1
ATOM 1623 O O . GLY A 1 200 ? -8.808 -12.334 25.174 1.00 44.41 200 GLY A O 1
ATOM 1624 N N . GLU A 1 201 ? -10.060 -13.144 23.493 1.00 46.75 201 GLU A N 1
ATOM 1625 C CA . GLU A 1 201 ? -11.159 -12.162 23.485 1.00 46.75 201 GLU A CA 1
ATOM 1626 C C . GLU A 1 201 ? -12.007 -12.249 22.212 1.00 46.75 201 GLU A C 1
ATOM 1628 O O . GLU A 1 201 ? -11.496 -12.432 21.109 1.00 46.75 201 GLU A O 1
ATOM 1633 N N . HIS A 1 202 ? -13.313 -12.060 22.415 1.00 40.84 202 HIS A N 1
ATOM 1634 C CA . HIS A 1 202 ? -14.414 -12.032 21.445 1.00 40.84 202 HIS A CA 1
ATOM 1635 C C . HIS A 1 202 ? -15.046 -13.375 21.067 1.00 40.84 202 HIS A C 1
ATOM 1637 O O . HIS A 1 202 ? -15.190 -13.724 19.896 1.00 40.84 202 HIS A O 1
ATOM 1643 N N . ASP A 1 203 ? -15.553 -14.057 22.096 1.00 31.92 203 ASP A N 1
ATOM 1644 C CA . ASP A 1 203 ? -16.850 -14.724 21.987 1.00 31.92 203 ASP A CA 1
ATOM 1645 C C . ASP A 1 203 ? -17.943 -13.637 22.048 1.00 31.92 203 ASP A C 1
ATOM 1647 O O . ASP A 1 203 ? -18.090 -12.948 23.059 1.00 31.92 203 ASP A O 1
ATOM 1651 N N . TYR A 1 204 ? -18.660 -13.429 20.945 1.00 39.69 204 TYR A N 1
ATOM 1652 C CA . TYR A 1 204 ? -19.933 -12.713 20.943 1.00 39.69 204 TYR A CA 1
ATOM 1653 C C . TYR A 1 204 ? -20.976 -13.639 20.323 1.00 39.69 204 TYR A C 1
ATOM 1655 O O . TYR A 1 204 ? -20.881 -13.992 19.144 1.00 39.69 204 TYR A O 1
ATOM 1663 N N . GLN A 1 205 ? -21.934 -14.030 21.167 1.00 31.95 205 GLN A N 1
ATOM 1664 C CA . GLN A 1 205 ? -23.220 -14.616 20.790 1.00 31.95 205 GLN A CA 1
ATOM 1665 C C . GLN A 1 205 ? -24.009 -13.692 19.858 1.00 31.95 205 GLN A C 1
ATOM 1667 O O . GLN A 1 205 ? -23.917 -12.454 20.031 1.00 31.95 205 GLN A O 1
#

Sequence (205 aa):
MGFQGNVIVLLFGSLCIYLTFTLVKVLYKLWWTPIRMQNFMASQGIRGPSYRFVHGSTKEVMAMKKEAMAKPMTLSHNIFPKGMIPEMIAGVEMMLERWKQNEGREIEVYDELRLLTSEIISRTAFGSSYLEGKNIFDMLTKLSLIINTYLYKLRLPGISKFWRTRDEIESENLVKGIRNSMMEIIKKREEKVKTGEAEGEHDYQ

Radius of gyration: 25.88 Å; chains: 1; bounding box: 74×44×66 Å

pLDDT: mean 79.35, std 13.52, range [31.92, 94.31]